Protein AF-A0AAD2GFC2-F1 (afdb_monomer_lite)

Secondary structure (DSSP, 8-state):
-BTTBPPP-GGGGSBS-SB-TTSPBPTTB--TTPPPP-----EEEEEEPTTSS-EEEEEEEE---GGGHHHHHHHHHHHHHTT---HHHHHHSPPEEESSS-EEEE-TTSSTTPPP--HHHHHHHHHHTS--S-EEEES------EEEEE-SS-EEEEE-TTTT--PPP---S-TT-------PPPPPPPS--------PPPP------------------------------SSHHHHHHHTTS--

InterPro domains:
  IPR029055 Nucleophile aminohydrolases, N-terminal [SSF56235] (4-167)
  IPR043137 Gamma-glutamyltranspeptidase, small subunit, C-terminal domain [G3DSA:3.60.20.40] (1-168)
  IPR051792 Gamma-glutamyltransferase, bacteria [PTHR43199] (2-167)

Structure (mmCIF, N/CA/C/O backbone):
data_AF-A0AAD2GFC2-F1
#
_entry.id   AF-A0AAD2GFC2-F1
#
loop_
_atom_site.group_PDB
_atom_site.id
_atom_site.type_symbol
_atom_site.label_atom_id
_atom_site.label_alt_id
_atom_site.label_comp_id
_atom_site.label_asym_id
_atom_site.label_entity_id
_atom_site.label_seq_id
_atom_site.pdbx_PDB_ins_code
_atom_site.Cartn_x
_atom_site.Cartn_y
_atom_site.Cartn_z
_atom_site.occupancy
_atom_site.B_iso_or_equiv
_atom_site.auth_seq_id
_atom_site.auth_comp_id
_atom_site.auth_asym_id
_atom_site.auth_atom_id
_atom_site.pdbx_PDB_model_num
ATOM 1 N N . MET A 1 1 ? -9.047 -10.987 -24.538 1.00 78.81 1 MET A N 1
ATOM 2 C CA . MET A 1 1 ? -10.247 -11.435 -23.801 1.00 78.81 1 MET A CA 1
ATOM 3 C C . MET A 1 1 ? -10.608 -12.827 -24.300 1.00 78.81 1 MET A C 1
ATOM 5 O O . MET A 1 1 ? -10.585 -13.025 -25.508 1.00 78.81 1 MET A O 1
ATOM 9 N N . VAL A 1 2 ? -10.878 -13.786 -23.415 1.00 86.25 2 VAL A N 1
ATOM 10 C CA . VAL A 1 2 ? -11.284 -15.162 -23.767 1.00 86.25 2 VAL A CA 1
ATOM 11 C C . VAL A 1 2 ? -12.538 -15.488 -22.969 1.00 86.25 2 VAL A C 1
ATOM 13 O O . VAL A 1 2 ? -12.531 -15.325 -21.756 1.00 86.25 2 VAL A O 1
ATOM 16 N N . ASN A 1 3 ? -13.621 -15.901 -23.633 1.00 94.50 3 ASN A N 1
ATOM 17 C CA . ASN A 1 3 ? -14.916 -16.190 -22.994 1.00 94.50 3 ASN A CA 1
ATOM 18 C C . ASN A 1 3 ? -15.443 -15.059 -22.085 1.00 94.50 3 ASN A C 1
ATOM 20 O O . ASN A 1 3 ? -16.076 -15.324 -21.071 1.00 94.50 3 ASN A O 1
ATOM 24 N N . GLY A 1 4 ? -15.153 -13.798 -22.418 1.00 96.00 4 GLY A N 1
ATOM 25 C CA . GLY A 1 4 ? -15.546 -12.649 -21.595 1.00 96.00 4 GLY A CA 1
ATOM 26 C C . GLY A 1 4 ? -14.615 -12.345 -20.412 1.00 96.00 4 GLY A C 1
ATOM 27 O O . GLY A 1 4 ? -14.850 -11.380 -19.696 1.00 96.00 4 GLY A O 1
ATOM 28 N N . PHE A 1 5 ? -13.530 -13.100 -20.232 1.00 95.31 5 PHE A N 1
ATOM 29 C CA . PHE A 1 5 ? -12.517 -12.836 -19.211 1.00 95.31 5 PHE A CA 1
ATOM 30 C C . PHE A 1 5 ? -11.321 -12.092 -19.804 1.00 95.31 5 PHE A C 1
ATOM 32 O O . PHE A 1 5 ? -10.825 -12.423 -20.892 1.00 95.31 5 PHE A O 1
ATOM 39 N N . PHE A 1 6 ? -10.825 -11.092 -19.080 1.00 95.44 6 PHE A N 1
ATOM 40 C CA . PHE A 1 6 ? -9.487 -10.569 -19.319 1.00 95.44 6 PHE A CA 1
ATOM 41 C C . PHE A 1 6 ? -8.478 -11.558 -18.750 1.00 95.44 6 PHE A C 1
ATOM 43 O O . PHE A 1 6 ? -8.611 -12.016 -17.618 1.00 95.44 6 PHE A O 1
ATOM 50 N N . LEU A 1 7 ? -7.505 -11.932 -19.578 1.00 95.62 7 LEU A N 1
ATOM 51 C CA . LEU A 1 7 ? -6.374 -12.711 -19.106 1.00 95.62 7 LEU A CA 1
ATOM 52 C C . LEU A 1 7 ? -5.382 -11.751 -18.474 1.00 95.62 7 LEU A C 1
ATOM 54 O O . LEU A 1 7 ? -5.218 -10.620 -18.933 1.00 95.62 7 LEU A O 1
ATOM 58 N N . ASN A 1 8 ? -4.760 -12.236 -17.419 1.00 94.69 8 ASN A N 1
ATOM 59 C CA . ASN A 1 8 ? -3.803 -11.492 -16.638 1.00 94.69 8 ASN A CA 1
ATOM 60 C C . ASN A 1 8 ? -2.474 -11.333 -17.409 1.00 94.69 8 ASN A C 1
ATOM 62 O O . ASN A 1 8 ? -2.257 -11.990 -18.435 1.00 94.69 8 ASN A O 1
ATOM 66 N N . ASN A 1 9 ? -1.614 -10.425 -16.962 1.00 95.56 9 ASN A N 1
ATOM 67 C CA . ASN A 1 9 ? -0.322 -10.126 -17.579 1.00 95.56 9 ASN A CA 1
ATOM 68 C C . ASN A 1 9 ? 0.858 -10.375 -16.626 1.00 95.56 9 ASN A C 1
ATOM 70 O O . ASN A 1 9 ? 1.945 -9.858 -16.852 1.00 95.56 9 ASN A O 1
ATOM 74 N N . GLU A 1 10 ? 0.681 -11.230 -15.621 1.00 95.31 10 GLU A N 1
ATOM 75 C CA . GLU A 1 10 ? 1.567 -11.419 -14.463 1.00 95.31 10 GLU A CA 1
ATOM 76 C C . GLU A 1 10 ? 2.963 -11.934 -14.831 1.00 95.31 10 GLU A C 1
ATOM 78 O O . GLU A 1 10 ? 3.879 -11.912 -14.014 1.00 95.31 10 GLU A O 1
ATOM 83 N N . LEU A 1 11 ? 3.178 -12.355 -16.079 1.00 95.62 11 LEU A N 1
ATOM 84 C CA . LEU A 1 11 ? 4.526 -12.604 -16.582 1.00 95.62 11 LEU A CA 1
ATOM 85 C C . LEU A 1 11 ? 5.415 -11.350 -16.538 1.00 95.62 11 LEU A C 1
ATOM 87 O O . LEU A 1 11 ? 6.634 -11.501 -16.482 1.00 95.62 11 LEU A O 1
ATOM 91 N N . THR A 1 12 ? 4.841 -10.140 -16.519 1.00 94.94 12 THR A N 1
ATOM 92 C CA . THR A 1 12 ? 5.594 -8.884 -16.366 1.00 94.94 12 THR A CA 1
ATOM 93 C C . THR A 1 12 ? 6.183 -8.686 -14.973 1.00 94.94 12 THR A C 1
ATOM 95 O O . THR A 1 12 ? 7.066 -7.850 -14.817 1.00 94.94 12 THR A O 1
ATOM 98 N N . ASP A 1 13 ? 5.739 -9.453 -13.974 1.00 95.62 13 ASP A N 1
ATOM 99 C CA . ASP A 1 13 ? 6.276 -9.378 -12.611 1.00 95.62 13 ASP A CA 1
ATOM 100 C C . ASP A 1 13 ? 7.582 -10.175 -12.452 1.00 95.62 13 ASP A C 1
ATOM 102 O O . ASP A 1 13 ? 8.262 -10.067 -11.429 1.00 95.62 13 ASP A O 1
ATOM 106 N N . PHE A 1 14 ? 7.974 -10.977 -13.449 1.00 97.50 14 PHE A N 1
ATOM 107 C CA . PHE A 1 14 ? 9.330 -11.517 -13.520 1.00 97.50 14 PHE A CA 1
ATOM 108 C C . PHE A 1 14 ? 10.332 -10.437 -13.935 1.00 97.50 14 PHE A C 1
ATOM 110 O O . PHE A 1 14 ? 10.007 -9.460 -14.602 1.00 97.50 14 PHE A O 1
ATOM 117 N N . SER A 1 15 ? 11.602 -10.653 -13.602 1.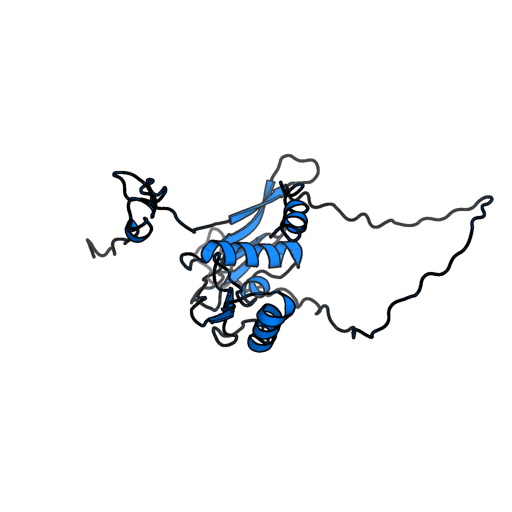00 95.31 15 SER A N 1
ATOM 118 C CA . SER A 1 15 ? 12.679 -9.893 -14.224 1.00 95.31 15 SER A CA 1
ATOM 119 C C . SER A 1 15 ? 12.713 -10.168 -15.726 1.00 95.31 15 SER A C 1
ATOM 121 O O . SER A 1 15 ? 12.717 -11.326 -16.156 1.00 95.31 15 SER A O 1
ATOM 123 N N . PHE A 1 16 ? 12.796 -9.096 -16.512 1.00 93.88 16 PHE A N 1
ATOM 124 C CA . PHE A 1 16 ? 13.005 -9.170 -17.957 1.00 93.88 16 PHE A CA 1
ATOM 125 C C . PHE A 1 16 ? 14.393 -9.720 -18.323 1.00 93.88 16 PHE A C 1
ATOM 127 O O . PHE A 1 16 ? 14.573 -10.239 -19.423 1.00 93.88 16 PHE A O 1
ATOM 134 N N . ALA A 1 17 ? 15.363 -9.639 -17.405 1.00 95.75 17 ALA A N 1
ATOM 135 C CA . ALA A 1 17 ? 16.694 -10.207 -17.565 1.00 95.75 17 ALA A CA 1
ATOM 136 C C . ALA A 1 17 ? 16.811 -11.557 -16.837 1.00 95.75 17 ALA A C 1
ATOM 138 O O . ALA A 1 17 ? 16.292 -11.758 -15.738 1.00 95.75 17 ALA A O 1
ATOM 139 N N . ALA A 1 18 ? 17.520 -12.507 -17.450 1.00 94.75 18 ALA A N 1
ATOM 140 C CA . ALA A 1 18 ? 17.753 -13.821 -16.848 1.00 94.75 18 ALA A CA 1
ATOM 141 C C . ALA A 1 18 ? 18.956 -13.842 -15.890 1.00 94.75 18 ALA A C 1
ATOM 143 O O . ALA A 1 18 ? 18.998 -14.676 -14.981 1.00 94.75 18 ALA A O 1
ATOM 144 N N . ALA A 1 19 ? 19.907 -12.933 -16.094 1.00 97.00 19 ALA A N 1
ATOM 145 C CA . ALA A 1 19 ? 21.126 -12.790 -15.315 1.00 97.00 19 ALA A CA 1
ATOM 146 C C . ALA A 1 19 ? 21.407 -11.310 -15.025 1.00 97.00 19 ALA A C 1
ATOM 148 O O . ALA A 1 19 ? 20.909 -10.439 -15.742 1.00 97.00 19 ALA A O 1
ATOM 149 N N . ASP A 1 20 ? 22.154 -11.046 -13.958 1.00 96.00 20 ASP A N 1
ATOM 150 C CA . ASP A 1 20 ? 22.617 -9.709 -13.592 1.00 96.00 20 ASP A CA 1
ATOM 151 C C . ASP A 1 20 ? 23.848 -9.280 -14.414 1.00 96.00 20 ASP A C 1
ATOM 153 O O . ASP A 1 20 ? 24.266 -9.972 -15.347 1.00 96.00 20 ASP A O 1
ATOM 157 N N . GLY A 1 21 ? 24.414 -8.112 -14.088 1.00 94.62 21 GLY A N 1
ATOM 158 C CA . GLY A 1 21 ? 25.585 -7.562 -14.779 1.00 94.62 21 GLY A CA 1
ATOM 159 C C . GLY A 1 21 ? 26.845 -8.428 -14.675 1.00 94.62 21 GLY A C 1
ATOM 160 O O . GLY A 1 21 ? 27.693 -8.358 -15.561 1.00 94.62 21 GLY A O 1
ATOM 161 N N . ASP A 1 22 ? 26.930 -9.285 -13.655 1.00 95.56 22 ASP A N 1
ATOM 162 C CA . ASP A 1 22 ? 28.051 -10.198 -13.414 1.00 95.56 22 ASP A CA 1
ATOM 163 C C . ASP A 1 22 ? 27.800 -11.600 -14.003 1.00 95.56 22 ASP A C 1
ATOM 165 O O . ASP A 1 22 ? 28.639 -12.496 -13.900 1.00 95.56 22 ASP A O 1
ATOM 169 N N . GLY A 1 23 ? 26.643 -11.811 -14.643 1.00 95.88 23 GLY A N 1
ATOM 170 C CA . GLY A 1 23 ? 26.247 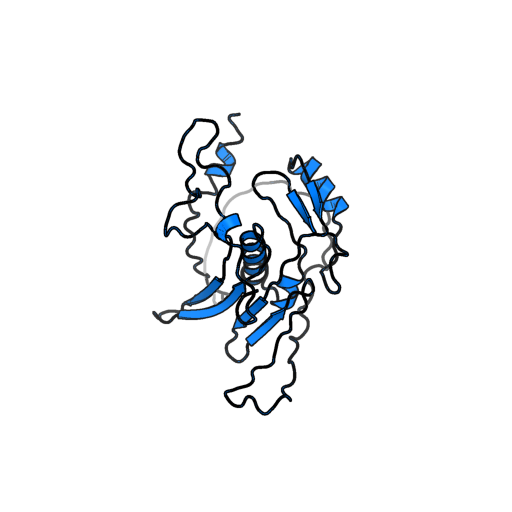-13.083 -15.242 1.00 95.88 23 GLY A CA 1
ATOM 171 C C . GLY A 1 23 ? 25.628 -14.082 -14.259 1.00 95.88 23 GLY A C 1
ATOM 172 O O . GLY A 1 23 ? 25.330 -15.214 -14.657 1.00 95.88 23 GLY A O 1
ATOM 173 N N . ASN A 1 24 ? 25.381 -13.697 -13.003 1.00 97.31 24 ASN A N 1
ATOM 174 C CA . ASN A 1 24 ? 24.705 -14.565 -12.042 1.00 97.31 24 ASN A CA 1
ATOM 175 C C . ASN A 1 24 ? 23.200 -14.618 -12.335 1.00 97.31 24 ASN A C 1
ATOM 177 O O . ASN A 1 24 ? 22.595 -13.617 -12.721 1.00 97.31 24 ASN A O 1
ATOM 181 N N . PRO A 1 25 ? 22.539 -15.773 -12.142 1.00 96.62 25 PRO A N 1
ATOM 182 C CA . PRO A 1 25 ? 21.123 -15.910 -12.449 1.00 96.62 25 PRO A CA 1
ATOM 183 C C . PRO A 1 25 ? 20.252 -15.074 -11.503 1.00 96.62 25 PRO A C 1
ATOM 185 O O . PRO A 1 25 ? 20.263 -15.277 -10.289 1.00 96.62 25 PRO A O 1
ATOM 188 N N . ILE A 1 26 ? 19.386 -14.223 -12.061 1.00 97.56 26 ILE A N 1
ATOM 189 C CA . ILE A 1 26 ? 18.456 -13.416 -11.264 1.00 97.56 26 ILE A CA 1
ATOM 190 C C . ILE A 1 26 ? 17.428 -14.326 -10.580 1.00 97.56 26 ILE A C 1
ATOM 192 O O . ILE A 1 26 ? 16.818 -15.211 -11.201 1.00 97.56 26 ILE A O 1
ATOM 196 N N . ALA A 1 27 ? 17.205 -14.095 -9.283 1.00 96.69 27 ALA A N 1
ATOM 197 C CA . ALA A 1 27 ? 16.284 -14.885 -8.467 1.00 96.69 27 ALA A CA 1
ATOM 198 C C . ALA A 1 27 ? 14.854 -14.859 -9.027 1.00 96.69 27 ALA A C 1
ATOM 200 O O . ALA A 1 27 ? 14.217 -15.905 -9.130 1.00 96.69 27 ALA A O 1
ATOM 201 N N . ASN A 1 28 ? 14.383 -13.694 -9.479 1.00 97.25 28 ASN A N 1
ATOM 202 C CA . ASN A 1 28 ? 13.061 -13.501 -10.078 1.00 97.25 28 ASN A CA 1
ATOM 203 C C . ASN A 1 28 ? 13.050 -13.642 -11.618 1.00 97.25 28 ASN A C 1
ATOM 205 O O . ASN A 1 28 ? 12.223 -13.029 -12.277 1.00 97.25 28 ASN A O 1
ATOM 209 N N . ARG A 1 29 ? 13.964 -14.406 -12.235 1.00 97.31 29 ARG A N 1
ATOM 210 C CA . ARG A 1 29 ? 13.894 -14.699 -13.684 1.00 97.31 29 ARG A CA 1
ATOM 211 C C . ARG A 1 29 ? 12.769 -15.688 -14.025 1.00 97.31 29 ARG A C 1
ATOM 213 O O . ARG A 1 29 ? 12.420 -16.532 -13.186 1.00 97.31 29 ARG A O 1
ATOM 220 N N . VAL A 1 30 ? 12.295 -15.645 -15.272 1.00 97.44 30 VAL A N 1
ATOM 221 C CA . VAL A 1 30 ? 11.265 -16.543 -15.829 1.00 97.44 30 VAL A CA 1
ATOM 222 C C . VAL A 1 30 ? 11.751 -17.996 -15.881 1.00 97.44 30 VAL A C 1
ATOM 224 O O . VAL A 1 30 ? 12.842 -18.283 -16.374 1.00 97.44 30 VAL A O 1
ATOM 227 N N . GLN A 1 31 ? 10.926 -18.928 -15.395 1.00 96.00 31 GLN A N 1
ATOM 228 C CA . GLN A 1 31 ? 11.135 -20.377 -15.503 1.00 96.00 31 GLN A CA 1
ATOM 229 C C . GLN A 1 31 ? 9.776 -21.088 -15.617 1.00 96.00 31 GLN A C 1
ATOM 231 O O . GLN A 1 31 ? 8.782 -20.614 -15.068 1.00 96.00 31 GLN A O 1
ATOM 236 N N . GLY A 1 32 ? 9.726 -22.236 -16.300 1.00 96.81 32 GLY A N 1
ATOM 237 C CA . GLY A 1 32 ? 8.492 -2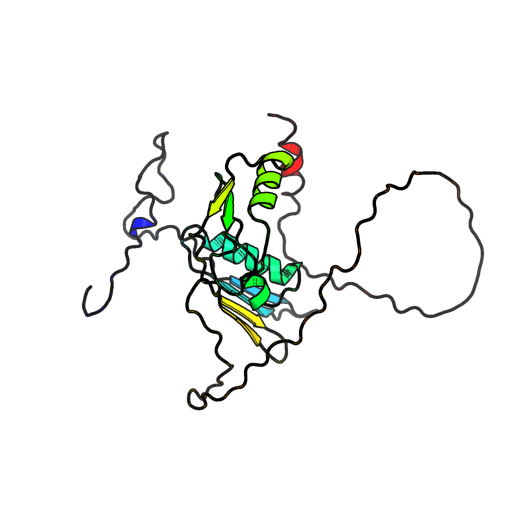3.019 -16.436 1.00 96.81 32 GLY A CA 1
ATOM 238 C C . GLY A 1 32 ? 7.906 -23.414 -15.075 1.00 96.81 32 GLY A C 1
ATOM 239 O O . GLY A 1 32 ? 8.622 -23.920 -14.215 1.00 96.81 32 GLY A O 1
ATOM 240 N N . GLY A 1 33 ? 6.611 -23.153 -14.870 1.00 96.25 33 GLY A N 1
ATOM 241 C CA . GLY A 1 33 ? 5.888 -23.477 -13.631 1.00 96.25 33 GLY A CA 1
ATOM 242 C C . GLY A 1 33 ? 6.213 -22.596 -12.416 1.00 96.25 33 GLY A C 1
ATOM 243 O O . GLY A 1 33 ? 5.632 -22.795 -11.350 1.00 96.25 33 GLY A O 1
ATOM 244 N N . LYS A 1 34 ? 7.119 -21.621 -12.546 1.00 97.44 34 LYS A N 1
ATOM 245 C CA . LYS A 1 34 ? 7.482 -20.708 -11.457 1.00 97.44 34 LYS A CA 1
ATOM 246 C C . LYS A 1 34 ? 6.430 -19.611 -11.284 1.00 97.44 34 LYS A C 1
ATOM 248 O O . LYS A 1 34 ? 5.817 -19.183 -12.258 1.00 97.44 34 LYS A O 1
ATOM 253 N N . ARG A 1 35 ? 6.251 -19.132 -10.049 1.00 97.12 35 ARG A N 1
ATOM 254 C CA . ARG A 1 35 ? 5.438 -17.945 -9.740 1.00 97.12 35 ARG A CA 1
ATOM 255 C C . ARG A 1 35 ? 6.318 -16.688 -9.720 1.00 97.12 35 ARG A C 1
ATOM 257 O O . ARG A 1 35 ? 7.416 -16.764 -9.161 1.00 97.12 35 ARG A O 1
ATOM 264 N N . PRO A 1 36 ? 5.874 -15.568 -10.310 1.00 97.25 36 PRO A N 1
ATOM 265 C CA . PRO A 1 36 ? 6.603 -14.308 -10.232 1.00 97.25 36 PRO A CA 1
ATOM 266 C C . PRO A 1 36 ? 6.568 -13.738 -8.810 1.00 97.25 36 PRO A C 1
ATOM 268 O O . PRO A 1 36 ? 5.673 -14.049 -8.019 1.00 97.25 36 PRO A O 1
ATOM 271 N N . ARG A 1 37 ? 7.554 -12.901 -8.475 1.00 96.25 37 ARG A N 1
ATOM 272 C CA . ARG A 1 37 ? 7.558 -12.142 -7.218 1.00 96.25 37 ARG A CA 1
ATOM 273 C C . ARG A 1 37 ? 6.408 -11.136 -7.217 1.00 96.25 37 ARG A C 1
ATOM 275 O O . ARG A 1 37 ? 6.318 -10.327 -8.128 1.00 96.25 37 ARG A O 1
ATOM 282 N N . SER A 1 38 ? 5.626 -11.113 -6.141 1.00 95.94 38 SER A N 1
ATOM 283 C CA . SER A 1 38 ? 4.580 -10.114 -5.920 1.00 95.94 38 SER A CA 1
ATOM 284 C C . SER A 1 38 ? 4.919 -9.205 -4.740 1.00 95.94 38 SER A C 1
ATOM 286 O O . SER A 1 38 ? 5.538 -9.652 -3.776 1.00 95.94 38 SER A O 1
ATOM 288 N N . SER A 1 39 ? 4.484 -7.947 -4.814 1.00 96.38 39 SER A N 1
ATOM 289 C CA . SER A 1 39 ? 4.486 -7.013 -3.679 1.00 96.38 39 SER A CA 1
ATOM 290 C C . SER A 1 39 ? 3.188 -7.072 -2.860 1.00 96.38 39 SER A C 1
ATOM 292 O O . SER A 1 39 ? 3.075 -6.373 -1.853 1.00 96.38 39 SER A O 1
ATOM 294 N N . MET A 1 40 ? 2.200 -7.882 -3.270 1.00 97.38 40 MET A N 1
ATOM 295 C CA . MET A 1 40 ? 0.940 -8.032 -2.537 1.00 97.38 40 MET A CA 1
ATOM 296 C C . MET A 1 40 ? 1.200 -8.439 -1.087 1.00 97.38 40 MET A C 1
ATOM 298 O O . MET A 1 40 ? 1.818 -9.470 -0.828 1.00 97.38 40 MET A O 1
ATOM 302 N N . SER A 1 41 ? 0.697 -7.623 -0.162 1.00 96.88 41 SER A N 1
ATOM 303 C CA . SER A 1 41 ? 0.929 -7.771 1.279 1.00 96.88 41 SER A CA 1
ATOM 304 C C . SER A 1 41 ? -0.381 -7.715 2.082 1.00 96.88 41 SER A C 1
ATOM 306 O O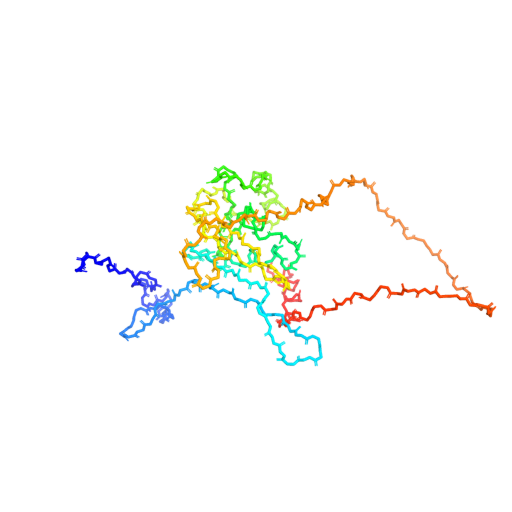 . SER A 1 41 ? -0.509 -6.876 2.971 1.00 96.88 41 SER A O 1
ATOM 308 N N . PRO A 1 42 ? -1.391 -8.558 1.779 1.00 97.62 42 PRO A N 1
ATOM 309 C CA . PRO A 1 42 ? -2.600 -8.611 2.598 1.00 97.62 42 PRO A CA 1
ATOM 310 C C . PRO A 1 42 ? -2.227 -9.030 4.024 1.00 97.62 42 PRO A C 1
ATOM 312 O O . PRO A 1 42 ? -1.604 -10.073 4.224 1.00 97.62 42 PRO A O 1
ATOM 315 N N . THR A 1 43 ? -2.592 -8.209 5.005 1.00 98.38 43 THR A N 1
ATOM 316 C CA . THR A 1 43 ? -2.111 -8.353 6.381 1.00 98.38 43 THR A CA 1
ATOM 317 C C . THR A 1 43 ? -3.268 -8.388 7.371 1.00 98.38 43 THR A C 1
ATOM 319 O O . THR A 1 43 ? -4.175 -7.560 7.320 1.00 98.38 43 THR A O 1
ATOM 322 N N . ILE A 1 44 ? -3.211 -9.346 8.300 1.00 97.81 44 ILE A N 1
ATOM 323 C CA . ILE A 1 44 ? -4.114 -9.454 9.448 1.00 97.81 44 ILE A CA 1
ATOM 324 C C . ILE A 1 44 ? -3.258 -9.442 10.713 1.00 97.81 44 ILE A C 1
ATOM 326 O O . ILE A 1 44 ? -2.407 -10.311 10.905 1.00 97.81 44 ILE A O 1
ATOM 330 N N . VAL A 1 45 ? -3.487 -8.457 11.572 1.00 96.88 45 VAL A N 1
ATOM 331 C CA . VAL A 1 45 ? -2.875 -8.335 12.893 1.00 96.88 45 VAL A CA 1
ATOM 332 C C . VAL A 1 45 ? -3.742 -9.073 13.901 1.00 96.88 45 VAL A C 1
ATOM 334 O O . VAL A 1 45 ? -4.952 -8.847 13.977 1.00 96.88 45 VAL A O 1
ATOM 337 N N . MET A 1 46 ? -3.111 -9.931 14.696 1.00 94.94 46 MET A N 1
ATOM 338 C CA . MET A 1 46 ? -3.767 -10.724 15.731 1.00 94.94 46 MET A CA 1
ATOM 339 C C . MET A 1 46 ? -3.451 -10.146 17.114 1.00 94.94 46 MET A C 1
ATOM 341 O O . MET A 1 46 ? -2.298 -9.835 17.403 1.00 94.94 46 MET A O 1
ATOM 345 N N . LYS A 1 47 ? -4.459 -10.036 17.981 1.00 91.38 47 LYS A N 1
ATOM 346 C CA . LYS A 1 47 ? -4.312 -9.723 19.406 1.00 91.38 47 LYS A CA 1
ATOM 347 C C . LYS A 1 47 ? -4.316 -11.018 20.208 1.00 91.38 47 LYS A C 1
ATOM 349 O O . LYS A 1 47 ? -5.249 -11.817 20.092 1.00 91.38 47 LYS A O 1
ATOM 354 N N . GLU A 1 48 ? -3.290 -11.210 21.028 1.00 89.62 48 GLU A N 1
ATOM 355 C CA . GLU A 1 48 ? -3.241 -12.293 22.011 1.00 89.62 48 GLU A CA 1
ATOM 356 C C . GLU A 1 48 ? -4.109 -11.947 23.227 1.00 89.62 48 GLU A C 1
ATOM 358 O O . GLU A 1 48 ? -4.063 -10.831 23.751 1.00 89.62 48 GLU A O 1
ATOM 363 N N . GLY A 1 49 ? -4.922 -12.901 23.681 1.00 81.12 49 GLY A N 1
ATOM 364 C CA . GLY A 1 49 ? -5.674 -12.753 24.922 1.00 81.12 49 GLY A CA 1
ATOM 365 C C . GLY A 1 49 ? -4.761 -12.913 26.137 1.00 81.12 49 GLY A C 1
ATOM 366 O O . GLY A 1 49 ? -4.004 -13.879 26.224 1.00 81.12 49 GLY A O 1
ATOM 367 N N . VAL A 1 50 ? -4.858 -12.000 27.105 1.00 78.00 50 VAL A N 1
ATOM 368 C CA . VAL A 1 50 ? -4.025 -12.020 28.319 1.00 78.00 50 VAL A CA 1
ATOM 369 C C . VAL A 1 50 ? -4.234 -13.326 29.090 1.00 78.00 50 VAL A C 1
ATOM 371 O O . VAL A 1 50 ? -5.348 -13.638 29.503 1.00 78.00 50 VAL A O 1
ATOM 374 N N . GLY A 1 51 ? -3.158 -14.093 29.286 1.00 75.81 51 GLY A N 1
ATOM 375 C CA . GLY A 1 51 ? -3.208 -15.379 29.992 1.00 75.81 51 GLY A CA 1
ATOM 376 C C . GLY A 1 51 ? -3.895 -16.505 29.209 1.00 75.81 51 GLY A C 1
ATOM 377 O O . GLY A 1 51 ? -4.226 -17.534 29.794 1.00 75.81 51 GLY A O 1
ATOM 378 N N . THR A 1 52 ? -4.112 -16.331 27.902 1.00 79.81 52 THR A N 1
ATOM 379 C CA . THR A 1 52 ? -4.748 -17.331 27.035 1.00 79.81 52 THR A CA 1
ATOM 380 C C . THR A 1 52 ? -3.893 -17.615 25.803 1.00 79.81 52 THR A C 1
ATOM 382 O O . THR A 1 52 ? -3.114 -16.775 25.370 1.00 79.81 52 THR A O 1
ATOM 385 N N . THR A 1 53 ? -4.090 -18.776 25.179 1.00 81.44 53 THR A N 1
ATOM 386 C CA . THR A 1 53 ? -3.540 -19.079 23.845 1.00 81.44 53 THR A CA 1
ATOM 387 C C . THR A 1 53 ? -4.472 -18.640 22.713 1.00 81.44 53 THR A C 1
ATOM 389 O O . THR A 1 53 ? -4.243 -18.986 21.555 1.00 81.44 53 THR A O 1
ATOM 392 N N . THR A 1 54 ? -5.565 -17.939 23.033 1.00 84.00 54 THR A N 1
ATOM 393 C CA . THR A 1 54 ? -6.545 -17.510 22.035 1.00 84.00 54 THR A CA 1
ATOM 394 C C . THR A 1 54 ? -6.062 -16.223 21.387 1.00 84.00 54 THR A C 1
ATOM 396 O O . THR A 1 54 ? -5.728 -15.258 22.075 1.00 84.00 54 THR A O 1
ATOM 399 N N . THR A 1 55 ? -6.052 -16.205 20.057 1.00 89.81 55 THR A N 1
ATOM 400 C CA . THR A 1 55 ? -5.788 -15.009 19.263 1.00 89.81 55 THR A CA 1
ATOM 401 C C . THR A 1 55 ? -7.050 -14.579 18.537 1.00 89.81 55 THR A C 1
ATOM 403 O O . THR A 1 55 ? -7.829 -15.405 18.061 1.00 89.81 55 THR A O 1
ATOM 406 N N . THR A 1 56 ? -7.268 -13.271 18.469 1.00 91.88 56 THR A N 1
ATOM 407 C CA . THR A 1 56 ? -8.411 -12.674 17.766 1.00 91.88 56 THR A CA 1
ATOM 408 C C . THR A 1 56 ? -7.909 -11.642 16.760 1.00 91.88 56 THR A C 1
ATOM 410 O O . THR A 1 56 ? -6.913 -10.971 17.045 1.00 91.88 56 THR A O 1
ATOM 413 N N . PRO A 1 57 ? -8.519 -11.513 15.568 1.00 93.81 57 PRO A N 1
ATOM 414 C CA . PRO A 1 57 ? -8.163 -10.446 14.641 1.00 93.81 57 PRO A CA 1
ATOM 415 C C . PRO A 1 57 ? -8.390 -9.085 15.295 1.00 93.81 57 PRO A C 1
ATOM 417 O O . PRO A 1 57 ? -9.441 -8.857 15.888 1.00 93.81 57 PRO A O 1
ATOM 420 N N . LYS A 1 58 ? -7.408 -8.191 15.179 1.00 95.31 58 LYS A N 1
ATOM 421 C CA . LYS A 1 58 ? -7.497 -6.815 15.676 1.00 95.31 58 LYS A CA 1
ATOM 422 C C . LYS A 1 58 ? -7.527 -5.801 14.546 1.00 95.31 58 LYS A C 1
ATOM 424 O O . LYS A 1 58 ? -8.281 -4.843 14.627 1.00 95.31 58 LYS A O 1
ATOM 429 N N . LEU A 1 59 ? -6.735 -6.008 13.499 1.00 97.62 59 LEU A N 1
ATOM 430 C CA . LEU A 1 59 ? -6.632 -5.075 12.380 1.00 97.62 59 LEU A CA 1
ATOM 431 C C . LEU A 1 59 ? -6.400 -5.835 11.079 1.00 97.62 59 LEU A C 1
ATOM 433 O O . LEU A 1 59 ? -5.574 -6.741 11.028 1.00 97.62 59 LEU A O 1
ATOM 437 N N . LEU A 1 60 ? -7.116 -5.463 10.029 1.00 98.06 60 LEU A N 1
ATOM 438 C CA . LEU A 1 60 ? -6.923 -5.961 8.675 1.00 98.06 60 LEU A CA 1
ATOM 439 C C . LEU A 1 60 ? -6.501 -4.785 7.798 1.00 98.06 60 LEU A C 1
ATOM 441 O O . LEU A 1 60 ? -7.083 -3.709 7.914 1.00 98.06 60 LEU A O 1
ATOM 445 N N . SER A 1 61 ? -5.501 -4.984 6.941 1.00 97.75 61 SER A N 1
ATOM 446 C CA . SER A 1 61 ? -5.047 -3.976 5.979 1.00 97.75 61 SER A CA 1
ATOM 447 C C . SER A 1 61 ? -4.535 -4.626 4.695 1.00 97.75 61 SER A C 1
ATOM 449 O O . SER A 1 61 ? -3.977 -5.728 4.700 1.00 97.75 61 SER A O 1
ATOM 451 N N . GLY A 1 62 ? -4.713 -3.934 3.578 1.00 97.62 62 GLY A N 1
ATOM 452 C CA . GLY A 1 62 ? -4.138 -4.293 2.290 1.00 97.62 62 GLY A CA 1
ATOM 453 C C . GLY A 1 62 ? -4.386 -3.202 1.259 1.00 97.62 62 GLY A C 1
ATOM 454 O O . GLY A 1 62 ? -5.275 -2.372 1.428 1.00 97.62 62 GLY A O 1
ATOM 455 N N . SER A 1 63 ? -3.594 -3.204 0.187 1.00 97.50 63 SER A N 1
ATOM 456 C CA . SER A 1 63 ? -3.674 -2.195 -0.873 1.00 97.50 63 SER A CA 1
ATOM 457 C C . SER A 1 63 ? -3.240 -2.772 -2.228 1.00 97.50 63 SER A C 1
ATOM 459 O O . SER A 1 63 ? -2.344 -3.621 -2.262 1.00 97.50 63 SER A O 1
ATOM 461 N N . PRO A 1 64 ? -3.826 -2.342 -3.361 1.00 96.25 64 PRO A N 1
ATOM 462 C CA . PRO A 1 64 ? -3.184 -2.386 -4.670 1.00 96.25 64 PRO A CA 1
ATOM 463 C C . PRO A 1 64 ? -2.119 -1.276 -4.798 1.00 96.25 64 PRO A C 1
ATOM 465 O O . PRO A 1 64 ? -1.959 -0.439 -3.917 1.00 96.25 64 PRO A O 1
ATOM 468 N N . GLY A 1 65 ? -1.382 -1.253 -5.915 1.00 94.00 65 GLY A N 1
ATOM 469 C CA . GLY A 1 65 ? -0.390 -0.194 -6.182 1.00 94.00 65 GLY A CA 1
ATOM 470 C C . GLY A 1 65 ? 0.983 -0.675 -6.655 1.00 94.00 65 GLY A C 1
ATOM 471 O O . GLY A 1 65 ? 1.972 0.038 -6.519 1.00 94.00 65 GLY A O 1
ATOM 472 N N . GLY A 1 66 ? 1.081 -1.894 -7.192 1.00 92.75 66 GLY A N 1
ATOM 473 C CA . GLY A 1 66 ? 2.328 -2.414 -7.760 1.00 92.75 66 GLY A CA 1
ATOM 474 C C . GLY A 1 66 ? 3.446 -2.540 -6.723 1.00 92.75 66 GLY A C 1
ATOM 475 O O . GLY A 1 66 ? 3.242 -3.091 -5.642 1.00 92.75 66 GLY A O 1
ATOM 476 N N . GLY A 1 67 ? 4.638 -2.028 -7.046 1.00 92.25 67 GLY A N 1
ATOM 477 C CA . GLY A 1 67 ? 5.808 -2.094 -6.160 1.00 92.25 67 GLY A CA 1
ATOM 478 C C . GLY A 1 67 ? 5.594 -1.448 -4.786 1.00 92.25 67 GLY A C 1
ATOM 479 O O . GLY A 1 67 ? 6.210 -1.874 -3.814 1.00 92.25 67 GLY A O 1
ATOM 480 N N . ASN A 1 68 ? 4.662 -0.499 -4.704 1.00 94.88 68 ASN A N 1
ATOM 481 C CA . ASN A 1 68 ? 4.412 0.351 -3.547 1.00 94.88 68 ASN A CA 1
ATOM 482 C C . ASN A 1 68 ? 3.508 -0.282 -2.471 1.00 94.88 68 ASN A C 1
ATOM 484 O O . ASN A 1 68 ? 3.419 0.237 -1.361 1.00 94.88 68 ASN A O 1
ATOM 488 N N . ILE A 1 69 ? 2.872 -1.427 -2.755 1.00 96.94 69 ILE A N 1
ATOM 489 C CA . ILE A 1 69 ? 1.903 -2.079 -1.850 1.00 96.94 69 ILE A CA 1
ATOM 490 C C . ILE A 1 69 ? 2.467 -2.306 -0.441 1.00 96.94 69 ILE A C 1
ATOM 492 O O . ILE A 1 69 ? 1.762 -2.103 0.551 1.00 96.94 69 ILE A O 1
ATOM 496 N N . ILE A 1 70 ? 3.732 -2.724 -0.353 1.00 96.25 70 ILE A N 1
ATOM 497 C CA . ILE A 1 70 ? 4.396 -3.027 0.919 1.00 96.25 70 ILE A CA 1
ATOM 498 C C . ILE A 1 70 ? 4.430 -1.777 1.802 1.00 96.25 70 ILE A C 1
ATOM 500 O O . ILE A 1 70 ? 4.040 -1.838 2.965 1.00 96.25 70 ILE A O 1
ATOM 504 N N . ALA A 1 71 ? 4.845 -0.641 1.241 1.00 95.81 71 ALA A N 1
ATOM 505 C CA . ALA A 1 71 ? 4.986 0.598 1.990 1.00 95.81 71 ALA A CA 1
ATOM 506 C C . ALA A 1 71 ? 3.627 1.229 2.336 1.00 95.81 71 ALA A C 1
ATOM 508 O O . ALA A 1 71 ? 3.459 1.655 3.474 1.00 95.81 71 ALA A O 1
ATOM 509 N N . TYR A 1 72 ? 2.620 1.168 1.451 1.00 97.44 72 TYR A N 1
ATOM 510 C CA . TYR A 1 72 ? 1.250 1.581 1.803 1.00 97.44 72 TYR A CA 1
ATOM 511 C C . TYR A 1 72 ? 0.714 0.793 2.999 1.00 97.44 72 TYR A C 1
ATOM 513 O O . TYR A 1 72 ? 0.195 1.361 3.959 1.00 97.44 72 TYR A O 1
ATOM 521 N N . THR A 1 73 ? 0.874 -0.531 2.957 1.00 97.75 73 THR A N 1
ATOM 522 C CA . THR A 1 73 ? 0.388 -1.407 4.024 1.00 97.75 73 THR A CA 1
ATOM 523 C C . THR A 1 73 ? 1.146 -1.128 5.321 1.00 97.75 73 THR A C 1
ATOM 525 O O . THR A 1 73 ? 0.517 -0.920 6.355 1.00 97.75 73 THR A O 1
ATOM 528 N N . ALA A 1 74 ? 2.479 -1.042 5.272 1.00 97.38 74 ALA A N 1
ATOM 529 C CA . ALA A 1 74 ? 3.310 -0.762 6.440 1.00 97.38 74 ALA A CA 1
ATOM 530 C C . ALA A 1 74 ? 2.988 0.596 7.082 1.00 97.38 74 ALA A C 1
ATOM 532 O O . ALA A 1 74 ? 2.787 0.656 8.293 1.00 97.38 74 ALA A O 1
ATOM 533 N N . GLN A 1 75 ? 2.875 1.658 6.277 1.00 97.69 75 GLN A N 1
ATOM 534 C CA . GLN A 1 75 ? 2.513 2.993 6.751 1.00 97.69 75 GLN A CA 1
ATOM 535 C C . GLN A 1 75 ? 1.140 2.978 7.432 1.00 97.69 75 GLN A C 1
ATOM 537 O O . GLN A 1 75 ? 1.007 3.465 8.549 1.00 97.69 75 GLN A O 1
ATOM 542 N N . SER A 1 76 ? 0.136 2.360 6.802 1.00 97.62 76 SER A N 1
ATOM 543 C CA . SER A 1 76 ? -1.224 2.302 7.351 1.00 97.62 76 SER A CA 1
ATOM 544 C C . SER A 1 76 ? -1.300 1.535 8.679 1.00 97.62 76 SER A C 1
ATOM 546 O O . SER A 1 76 ? -1.963 1.972 9.618 1.00 97.62 76 SER A O 1
ATOM 548 N N . LEU A 1 77 ? -0.572 0.417 8.793 1.00 98.12 77 LEU A N 1
ATOM 549 C CA . LEU A 1 77 ? -0.486 -0.358 10.029 1.00 98.12 77 LEU A CA 1
ATOM 550 C C . LEU A 1 77 ? 0.204 0.446 11.129 1.00 98.12 77 LEU A C 1
ATOM 552 O O . LEU A 1 77 ? -0.283 0.460 12.255 1.00 98.12 77 LEU A O 1
ATOM 556 N N . TRP A 1 78 ? 1.303 1.129 10.804 1.00 98.00 78 TRP A N 1
ATOM 557 C CA . TRP A 1 78 ? 2.016 1.983 11.749 1.00 98.00 78 TRP A CA 1
ATOM 558 C C . TRP A 1 78 ? 1.119 3.105 12.280 1.00 98.00 78 TRP A C 1
ATOM 560 O O . TRP A 1 78 ? 1.024 3.292 13.489 1.00 98.00 78 TRP A O 1
ATOM 570 N N . SER A 1 79 ? 0.381 3.781 11.397 1.00 98.12 79 SER A N 1
ATOM 571 C CA . SER A 1 79 ? -0.559 4.841 11.772 1.00 98.12 79 SER A CA 1
ATOM 572 C C . SER A 1 79 ? -1.601 4.387 12.797 1.00 98.12 79 SER A C 1
ATOM 574 O O . SER A 1 79 ? -1.879 5.100 13.759 1.00 98.12 79 SER A O 1
ATOM 576 N N . VAL A 1 80 ? -2.162 3.186 12.637 1.00 97.81 80 VAL A N 1
ATOM 577 C CA . VAL A 1 80 ? -3.157 2.665 13.587 1.00 97.81 80 VAL A CA 1
ATOM 578 C C . VAL A 1 80 ? -2.502 2.128 14.859 1.00 97.81 80 VAL A C 1
ATOM 580 O O . VAL A 1 80 ? -2.975 2.413 15.954 1.00 97.81 80 VAL A O 1
ATOM 583 N N . LEU A 1 81 ? -1.432 1.339 14.740 1.00 96.50 81 LEU A N 1
ATOM 584 C CA . LEU A 1 81 ? -0.850 0.622 15.878 1.00 96.50 81 LEU A CA 1
ATOM 585 C C . LEU A 1 81 ? -0.025 1.521 16.800 1.00 96.50 81 LEU A C 1
ATOM 587 O O . LEU A 1 81 ? -0.093 1.345 18.013 1.00 96.50 81 LEU A O 1
ATOM 591 N N . GLU A 1 82 ? 0.741 2.457 16.239 1.00 97.38 82 GLU A N 1
ATOM 592 C CA . GLU A 1 82 ? 1.596 3.360 17.014 1.00 97.38 82 GLU A CA 1
ATOM 593 C C . GLU A 1 82 ? 0.844 4.629 17.411 1.00 97.38 82 GLU A C 1
ATOM 595 O O . GLU A 1 82 ? 0.845 5.027 18.574 1.00 97.38 82 GLU A O 1
ATOM 600 N N . PHE A 1 83 ? 0.171 5.269 16.450 1.00 96.81 83 PHE A N 1
ATOM 601 C CA . PHE A 1 83 ? -0.483 6.558 16.688 1.00 96.81 83 PHE A CA 1
ATOM 602 C C . PHE A 1 83 ? -1.954 6.436 17.097 1.00 96.81 83 PHE A C 1
ATOM 604 O O . PHE A 1 83 ? -2.599 7.453 17.349 1.00 96.81 83 PHE A O 1
ATOM 611 N N . GLY A 1 84 ? -2.502 5.217 17.175 1.00 96.19 84 GLY A N 1
ATOM 612 C CA . GLY A 1 84 ? -3.890 4.992 17.581 1.00 96.19 84 GLY A CA 1
ATOM 613 C C . GLY A 1 84 ? -4.910 5.613 16.625 1.00 96.19 84 GLY A C 1
ATOM 614 O O . GLY A 1 84 ? -6.014 5.954 17.051 1.00 96.19 84 GLY A O 1
ATOM 615 N N . MET A 1 85 ? -4.537 5.829 15.359 1.00 97.75 85 MET A N 1
ATOM 616 C CA . MET A 1 85 ? -5.416 6.479 14.393 1.00 97.75 85 MET A CA 1
ATOM 617 C C . MET A 1 85 ? -6.632 5.611 14.065 1.00 97.75 85 MET A C 1
ATOM 619 O O . MET A 1 85 ? -6.540 4.388 13.946 1.00 97.75 85 MET A O 1
ATOM 623 N N . ASP A 1 86 ? -7.762 6.278 13.843 1.00 95.81 86 ASP A N 1
ATOM 624 C CA . ASP A 1 86 ? -8.920 5.685 13.180 1.00 95.81 86 ASP A CA 1
ATOM 625 C C . ASP A 1 86 ? -8.524 5.147 11.784 1.00 95.81 86 ASP A C 1
ATOM 627 O O . ASP A 1 86 ? -7.713 5.788 11.106 1.00 95.81 86 ASP A O 1
ATOM 631 N N . PRO A 1 87 ? -9.073 4.007 11.313 1.00 96.88 87 PRO A N 1
ATOM 632 C CA . PRO A 1 87 ? -8.729 3.441 10.009 1.00 96.88 87 PRO A CA 1
ATOM 633 C C . PRO A 1 87 ? -8.879 4.404 8.831 1.00 96.88 87 PRO A C 1
ATOM 635 O O . PRO A 1 87 ? -8.021 4.412 7.951 1.00 96.88 87 PRO A O 1
ATOM 638 N N . GLN A 1 88 ? -9.928 5.231 8.797 1.00 96.69 88 GLN A N 1
ATOM 639 C CA . GLN A 1 88 ? -10.104 6.197 7.715 1.00 96.69 88 GLN A CA 1
ATOM 640 C C . GLN A 1 88 ? -9.070 7.322 7.816 1.00 96.69 88 GLN A C 1
ATOM 642 O O . GLN A 1 88 ? -8.500 7.721 6.803 1.00 96.69 88 GLN A O 1
ATOM 647 N N . ALA A 1 89 ? -8.770 7.795 9.028 1.00 96.62 89 ALA A N 1
ATOM 648 C CA . ALA A 1 89 ? -7.714 8.785 9.236 1.00 96.62 89 ALA A CA 1
ATOM 649 C C . ALA A 1 89 ? -6.336 8.245 8.814 1.00 96.62 89 ALA A C 1
ATOM 651 O O . ALA A 1 89 ? -5.609 8.930 8.101 1.00 96.62 89 ALA A O 1
ATOM 652 N N . ALA A 1 90 ? -6.009 7.000 9.178 1.00 97.94 90 ALA A N 1
ATOM 653 C CA . ALA A 1 90 ? -4.763 6.332 8.801 1.00 97.94 90 ALA A CA 1
ATOM 654 C C . ALA A 1 90 ? -4.605 6.186 7.278 1.00 97.94 90 ALA A C 1
ATOM 656 O O . ALA A 1 90 ? -3.504 6.353 6.756 1.00 97.94 90 ALA A O 1
ATOM 657 N N . ILE A 1 91 ? -5.700 5.898 6.570 1.00 97.31 91 ILE A N 1
ATOM 658 C CA . ILE A 1 91 ? -5.758 5.834 5.102 1.00 97.31 91 ILE A CA 1
ATOM 659 C C . ILE A 1 91 ? -5.543 7.211 4.460 1.00 97.31 91 ILE A C 1
ATOM 661 O O . ILE A 1 91 ? -4.911 7.318 3.407 1.00 97.31 91 ILE A O 1
ATOM 665 N N . ASN A 1 92 ? -6.061 8.266 5.087 1.00 96.44 92 ASN A N 1
ATOM 666 C CA . ASN A 1 92 ? -5.998 9.626 4.559 1.00 96.44 92 ASN A CA 1
ATOM 667 C C . ASN A 1 92 ? -4.633 10.299 4.789 1.00 96.44 92 ASN A C 1
ATOM 669 O O . ASN A 1 92 ? -4.413 11.396 4.275 1.00 96.44 92 ASN A O 1
ATOM 673 N N . VAL A 1 93 ? -3.714 9.668 5.531 1.00 96.94 93 VAL A N 1
ATOM 674 C CA . VAL A 1 93 ? -2.326 10.135 5.657 1.00 96.94 93 VAL A CA 1
ATOM 675 C C . VAL A 1 93 ? -1.658 10.138 4.267 1.00 96.94 93 VAL A C 1
ATOM 677 O O . VAL A 1 93 ? -1.779 9.146 3.540 1.00 96.94 93 VAL A O 1
ATOM 680 N N . PRO A 1 94 ? -0.939 11.213 3.886 1.00 96.31 94 PRO A N 1
ATOM 681 C CA . PRO A 1 94 ? -0.173 11.260 2.644 1.00 96.31 94 PRO A CA 1
ATOM 682 C C . PRO A 1 94 ? 0.889 10.163 2.569 1.00 96.31 94 PRO A C 1
ATOM 684 O O . PRO A 1 94 ? 1.515 9.809 3.571 1.00 96.31 94 PRO A O 1
ATOM 687 N N . HIS A 1 95 ? 1.124 9.628 1.376 1.00 96.75 95 HIS A N 1
ATOM 688 C CA . HIS A 1 95 ? 2.115 8.584 1.165 1.00 96.75 95 HIS A CA 1
ATOM 689 C C . HIS A 1 95 ? 3.535 9.128 1.018 1.00 96.75 95 HIS A C 1
ATOM 691 O O . HIS A 1 95 ? 3.794 10.093 0.300 1.00 96.75 95 HIS A O 1
ATOM 697 N N . TYR A 1 96 ? 4.474 8.428 1.655 1.00 94.94 96 TYR A N 1
ATOM 698 C CA . TYR A 1 96 ? 5.906 8.697 1.571 1.00 94.94 96 TYR A CA 1
ATOM 699 C C . TYR A 1 96 ? 6.625 7.399 1.221 1.00 94.94 96 TYR A C 1
ATOM 701 O O . TYR A 1 96 ? 6.548 6.422 1.966 1.00 94.94 96 TYR A O 1
ATOM 709 N N . MET A 1 97 ? 7.315 7.373 0.084 1.00 93.56 97 MET A N 1
ATOM 710 C CA . MET A 1 97 ? 7.873 6.146 -0.480 1.00 93.56 97 MET A CA 1
ATOM 711 C C . MET A 1 97 ? 9.353 6.293 -0.764 1.00 93.56 97 MET A C 1
ATOM 713 O O . MET A 1 97 ? 9.772 7.275 -1.362 1.00 93.56 97 MET A O 1
ATOM 717 N N . ASN A 1 98 ? 10.138 5.276 -0.423 1.00 92.12 98 ASN A N 1
ATOM 718 C CA . ASN A 1 98 ? 11.491 5.124 -0.937 1.00 92.12 98 ASN A CA 1
ATOM 719 C C . ASN A 1 98 ? 11.734 3.650 -1.278 1.00 92.12 98 ASN A C 1
ATOM 721 O O . ASN A 1 98 ? 11.618 2.776 -0.422 1.00 92.12 98 ASN A O 1
ATOM 725 N N . ASN A 1 99 ? 12.070 3.383 -2.539 1.00 84.00 99 ASN A N 1
ATOM 726 C CA . ASN A 1 99 ? 12.274 2.034 -3.070 1.00 84.00 99 ASN A CA 1
ATOM 727 C C . ASN A 1 99 ? 13.768 1.731 -3.311 1.00 84.00 99 ASN A C 1
ATOM 729 O O . ASN A 1 99 ? 14.120 1.127 -4.324 1.00 84.00 99 ASN A O 1
ATOM 733 N N . ASN A 1 100 ? 14.641 2.147 -2.383 1.00 86.00 100 ASN A N 1
ATOM 734 C CA . ASN A 1 100 ? 16.111 2.087 -2.482 1.00 86.00 100 ASN A CA 1
ATOM 735 C C . ASN A 1 100 ? 16.679 2.953 -3.618 1.00 86.00 100 ASN A C 1
ATOM 737 O O . ASN A 1 100 ? 17.590 2.550 -4.341 1.00 86.00 100 ASN A O 1
ATOM 741 N N . GLY A 1 101 ? 16.104 4.139 -3.782 1.00 85.69 101 GLY A N 1
ATOM 742 C CA . GLY A 1 101 ? 16.512 5.130 -4.768 1.00 85.69 101 GLY A CA 1
ATOM 743 C C . GLY A 1 101 ? 16.019 6.502 -4.328 1.00 85.69 101 GLY A C 1
ATOM 744 O O . GLY A 1 101 ? 16.300 6.934 -3.212 1.00 85.69 101 GLY A O 1
ATOM 745 N N . GLY A 1 102 ? 15.240 7.164 -5.181 1.00 91.62 102 GLY A N 1
ATOM 746 C CA . GLY A 1 102 ? 14.577 8.414 -4.819 1.00 91.62 102 GLY A CA 1
ATOM 747 C C . GLY A 1 102 ? 13.465 8.233 -3.783 1.00 91.62 102 GLY A C 1
ATOM 748 O O . GLY A 1 102 ? 12.879 7.154 -3.649 1.00 91.62 102 GLY A O 1
ATOM 749 N N . THR A 1 103 ? 13.171 9.323 -3.079 1.00 95.25 103 THR A N 1
ATOM 750 C CA . THR A 1 103 ? 11.986 9.447 -2.233 1.00 95.25 103 THR A CA 1
ATOM 751 C C . THR A 1 103 ? 10.866 10.109 -3.034 1.00 95.25 103 THR A C 1
ATOM 753 O O . THR A 1 103 ? 11.080 11.110 -3.719 1.00 95.25 103 THR A O 1
ATOM 756 N N . SER A 1 104 ? 9.658 9.576 -2.934 1.00 95.94 104 SER A N 1
ATOM 757 C CA . SER A 1 104 ? 8.450 10.170 -3.499 1.00 95.94 104 SER A CA 1
ATOM 758 C C . SER A 1 104 ? 7.502 10.547 -2.372 1.00 95.94 104 SER A C 1
ATOM 760 O O . SER A 1 104 ? 7.190 9.719 -1.517 1.00 95.94 104 SER A O 1
ATOM 762 N N . LEU A 1 105 ? 7.066 11.798 -2.378 1.00 97.00 105 LEU A N 1
ATOM 763 C CA . LEU A 1 105 ? 6.042 12.343 -1.501 1.00 97.00 105 LEU A CA 1
ATOM 764 C C . LEU A 1 105 ? 4.763 12.488 -2.314 1.00 97.00 105 LEU A C 1
ATOM 766 O O . LEU A 1 105 ? 4.809 12.868 -3.481 1.00 97.00 105 LEU A O 1
ATOM 770 N N . GLU A 1 106 ? 3.625 12.169 -1.727 1.00 96.75 106 GLU A N 1
ATOM 771 C CA . GLU A 1 106 ? 2.349 12.286 -2.416 1.00 96.75 106 GLU A CA 1
ATOM 772 C C . GLU A 1 106 ? 1.937 13.738 -2.647 1.00 96.75 106 GLU A C 1
ATOM 774 O O . GLU A 1 106 ? 1.993 14.558 -1.740 1.00 96.75 106 GLU A O 1
ATOM 779 N N . ASP A 1 107 ? 1.464 14.070 -3.839 1.00 94.50 107 ASP A N 1
ATOM 780 C CA . ASP A 1 107 ? 0.867 15.383 -4.069 1.00 94.50 107 ASP A CA 1
ATOM 781 C C . ASP A 1 107 ? -0.354 15.591 -3.141 1.00 94.50 107 ASP A C 1
ATOM 783 O O . ASP A 1 107 ? -1.271 14.759 -3.152 1.00 94.50 107 ASP A O 1
ATOM 787 N N . PRO A 1 108 ? -0.414 16.680 -2.347 1.00 88.62 108 PRO A N 1
ATOM 788 C CA . PRO A 1 108 ? -1.528 16.938 -1.430 1.00 88.62 108 PRO A CA 1
ATOM 789 C C . PRO A 1 108 ? -2.881 17.098 -2.145 1.00 88.62 108 PRO A C 1
ATOM 791 O O . PRO A 1 108 ? -3.927 17.019 -1.507 1.00 88.62 108 PRO A O 1
ATOM 794 N N . THR A 1 109 ? -2.889 17.293 -3.468 1.00 85.94 109 THR A N 1
ATOM 795 C CA . THR A 1 109 ? -4.106 17.416 -4.287 1.00 85.94 109 THR A CA 1
ATOM 796 C C . THR A 1 109 ? -4.556 16.107 -4.947 1.00 85.94 109 THR A C 1
ATOM 798 O O . THR A 1 109 ? -5.535 16.098 -5.695 1.00 85.94 109 THR A O 1
ATOM 801 N N . SER A 1 110 ? -3.868 14.995 -4.674 1.00 84.31 110 SER A N 1
ATOM 802 C CA . SER A 1 110 ? -4.082 13.695 -5.332 1.00 84.31 110 SER A CA 1
ATOM 803 C C . SER A 1 110 ? -5.474 13.083 -5.116 1.00 84.31 110 SER A C 1
ATOM 805 O O . SER A 1 110 ? -5.961 12.365 -5.992 1.00 84.31 110 SER A O 1
ATOM 807 N N . ALA A 1 111 ? -6.137 13.371 -3.993 1.00 86.50 111 ALA A N 1
ATOM 808 C CA . ALA A 1 111 ? -7.525 12.993 -3.741 1.00 86.50 111 ALA A CA 1
ATOM 809 C C . ALA A 1 111 ? -8.198 13.935 -2.730 1.00 86.50 111 ALA A C 1
ATOM 811 O O . ALA A 1 111 ? -7.547 14.571 -1.902 1.00 86.50 111 ALA A O 1
ATOM 812 N N . GLU A 1 112 ? -9.529 14.002 -2.767 1.00 87.25 112 GLU A N 1
ATOM 813 C CA . GLU A 1 112 ? -10.300 14.727 -1.756 1.00 87.25 112 GLU A CA 1
ATOM 814 C C . GLU A 1 112 ? -10.313 13.968 -0.419 1.00 87.25 112 GLU A C 1
ATOM 816 O O . GLU A 1 112 ? -10.399 12.741 -0.379 1.00 87.25 112 GLU A O 1
ATOM 821 N N . GLY A 1 113 ? -10.268 14.705 0.694 1.00 85.94 113 GLY A N 1
ATOM 822 C CA . GLY A 1 113 ? -10.347 14.135 2.044 1.00 85.94 113 GLY A CA 1
ATOM 823 C C . GLY A 1 113 ? -9.020 13.628 2.618 1.00 85.94 113 GLY A C 1
ATOM 824 O O . GLY A 1 113 ? -9.010 13.151 3.754 1.00 85.94 113 GLY A O 1
ATOM 825 N N . LEU A 1 114 ? -7.915 13.757 1.878 1.00 90.75 114 LEU A N 1
ATOM 826 C CA . LEU A 1 114 ? -6.571 13.511 2.400 1.00 90.75 114 LEU A CA 1
ATOM 827 C C . LEU A 1 114 ? -6.197 14.537 3.474 1.00 90.75 114 LEU A C 1
ATOM 829 O O . LEU A 1 114 ? -6.708 15.659 3.490 1.00 90.75 114 LEU A O 1
ATOM 833 N N . MET A 1 115 ? -5.311 14.144 4.390 1.00 91.81 115 MET A N 1
ATOM 834 C CA . MET A 1 115 ? -4.758 15.085 5.358 1.00 91.81 115 MET A CA 1
ATOM 835 C C . MET A 1 115 ? -3.850 16.074 4.628 1.00 91.81 115 MET A C 1
ATOM 837 O O . MET A 1 115 ? -2.970 15.674 3.866 1.00 91.81 115 MET A O 1
ATOM 841 N N . ASP A 1 116 ? -4.068 17.360 4.878 1.00 91.00 116 ASP A N 1
ATOM 842 C CA . ASP A 1 116 ? -3.249 18.421 4.302 1.00 91.00 116 ASP A CA 1
ATOM 843 C C . ASP A 1 116 ? -1.837 18.409 4.905 1.00 91.00 116 ASP A C 1
ATOM 845 O O . ASP A 1 116 ? -1.658 18.146 6.101 1.00 91.00 116 ASP A O 1
ATOM 849 N N . TYR A 1 117 ? -0.836 18.689 4.075 1.00 95.00 117 TYR A N 1
ATOM 850 C CA . TYR A 1 117 ? 0.554 18.802 4.496 1.00 95.00 117 TYR A CA 1
ATOM 851 C C . TYR A 1 117 ? 1.380 19.610 3.486 1.00 95.00 117 TYR A C 1
ATOM 853 O O . TYR A 1 117 ? 1.077 19.660 2.294 1.00 95.00 117 TYR A O 1
ATOM 861 N N . ASP A 1 118 ? 2.466 20.220 3.962 1.00 96.62 118 ASP A N 1
ATOM 862 C CA . ASP A 1 118 ? 3.384 20.976 3.111 1.00 96.62 118 ASP A CA 1
ATOM 863 C C . ASP A 1 118 ? 4.447 20.045 2.504 1.00 96.62 118 ASP A C 1
ATOM 865 O O . ASP A 1 118 ? 5.510 19.799 3.086 1.00 96.62 118 ASP A O 1
ATOM 869 N N . ALA A 1 119 ? 4.131 19.496 1.329 1.00 96.62 119 ALA A N 1
ATOM 870 C CA . ALA A 1 119 ? 5.010 18.587 0.597 1.00 96.62 119 ALA A CA 1
ATOM 871 C C . ALA A 1 119 ? 6.342 19.237 0.189 1.00 96.62 119 ALA A C 1
ATOM 873 O O . ALA A 1 119 ? 7.370 18.559 0.175 1.00 96.62 119 ALA A O 1
ATOM 874 N N . GLU A 1 120 ? 6.346 20.539 -0.109 1.00 97.25 120 GLU A N 1
ATOM 875 C CA . GLU A 1 120 ? 7.557 21.263 -0.511 1.00 97.25 120 GLU A CA 1
ATOM 876 C C . GLU A 1 120 ? 8.462 21.545 0.690 1.00 97.25 120 GLU A C 1
ATOM 878 O O . GLU A 1 120 ? 9.679 21.356 0.608 1.00 97.25 120 GLU A O 1
ATOM 883 N N . ALA A 1 121 ? 7.886 21.921 1.836 1.00 97.62 121 ALA A N 1
ATOM 884 C CA . ALA A 1 121 ? 8.653 22.054 3.069 1.00 97.62 121 ALA A CA 1
ATOM 885 C C . ALA A 1 121 ? 9.245 20.708 3.504 1.00 97.62 121 ALA A C 1
ATOM 887 O O . ALA A 1 121 ? 10.439 20.639 3.798 1.00 97.62 121 ALA A O 1
ATOM 888 N N . LEU A 1 122 ? 8.453 19.626 3.482 1.00 97.56 122 LEU A N 1
ATOM 889 C CA . LEU A 1 122 ? 8.955 18.294 3.824 1.00 97.56 122 LEU A CA 1
ATOM 890 C C . LEU A 1 122 ? 10.067 17.859 2.867 1.00 97.56 122 LEU A C 1
ATOM 892 O O . LEU A 1 122 ? 11.103 17.372 3.316 1.00 97.56 122 LEU A O 1
ATOM 896 N N . LYS A 1 123 ? 9.885 18.071 1.561 1.00 97.62 123 LYS A N 1
ATOM 897 C CA . LYS A 1 123 ? 10.919 17.814 0.559 1.00 97.62 123 LYS A CA 1
ATOM 898 C C . LYS A 1 123 ? 12.222 18.534 0.901 1.00 97.62 123 LYS A C 1
ATOM 900 O O . LYS A 1 123 ? 13.265 17.889 0.979 1.00 97.62 123 LYS A O 1
ATOM 905 N N . MET A 1 124 ? 12.160 19.842 1.142 1.00 97.62 124 MET A N 1
ATOM 906 C CA . MET A 1 124 ? 13.333 20.649 1.472 1.00 97.62 124 MET A CA 1
ATOM 907 C C . MET A 1 124 ? 14.031 20.143 2.740 1.00 97.62 124 MET A C 1
ATOM 909 O O . MET A 1 124 ? 15.256 20.020 2.755 1.00 97.62 124 MET A O 1
ATOM 913 N N . THR A 1 125 ? 13.280 19.799 3.786 1.00 97.94 125 THR A N 1
ATOM 914 C CA . THR A 1 125 ? 13.843 19.228 5.017 1.00 97.94 125 THR A CA 1
ATOM 915 C C . THR A 1 125 ? 14.516 17.880 4.753 1.00 97.94 125 THR A C 1
ATOM 917 O O . THR A 1 125 ? 15.639 17.657 5.200 1.00 97.94 125 THR A O 1
ATOM 920 N N . LEU A 1 126 ? 13.888 16.991 3.979 1.00 97.12 126 LEU A N 1
ATOM 921 C CA . LEU A 1 126 ? 14.471 15.690 3.640 1.00 97.12 126 LEU A CA 1
ATOM 922 C C . LEU A 1 126 ? 15.785 15.832 2.861 1.00 97.12 126 LEU A C 1
ATOM 924 O O . LEU A 1 126 ? 16.739 15.105 3.137 1.00 97.12 126 LEU A O 1
ATOM 928 N N . GLU A 1 127 ? 15.853 16.772 1.921 1.00 96.31 127 GLU A N 1
ATOM 929 C CA . GLU A 1 127 ? 17.055 17.018 1.118 1.00 96.31 127 GLU A CA 1
ATOM 930 C C . GLU A 1 127 ? 18.175 17.681 1.935 1.00 96.31 127 GLU A C 1
ATOM 932 O O . GLU A 1 127 ? 19.335 17.282 1.839 1.00 96.31 127 GLU A O 1
ATOM 937 N N . THR A 1 128 ? 17.845 18.678 2.758 1.00 97.06 128 THR A N 1
ATOM 938 C CA . THR A 1 128 ? 18.852 19.523 3.425 1.00 97.06 128 THR A CA 1
ATOM 939 C C . THR A 1 128 ? 19.288 19.020 4.799 1.00 97.06 128 THR A C 1
ATOM 941 O O . THR A 1 128 ? 20.451 19.200 5.160 1.00 97.06 128 THR A O 1
ATOM 944 N N . GLU A 1 129 ? 18.397 18.381 5.561 1.00 97.44 129 GLU A N 1
ATOM 945 C CA . GLU A 1 129 ? 18.670 17.942 6.937 1.00 97.44 129 GLU A CA 1
ATOM 946 C C . GLU A 1 129 ? 18.902 16.432 7.039 1.00 97.44 129 GLU A C 1
ATOM 948 O O . GLU A 1 129 ? 19.720 15.987 7.843 1.00 97.44 129 GLU A O 1
ATOM 953 N N . PHE A 1 130 ? 18.211 15.642 6.211 1.00 95.38 130 PHE A N 1
ATOM 954 C CA . PHE A 1 130 ? 18.239 14.176 6.280 1.00 95.38 130 PHE A CA 1
ATOM 955 C C . PHE A 1 130 ? 19.009 13.509 5.130 1.00 95.38 130 PHE A C 1
ATOM 957 O O . PHE A 1 130 ? 19.153 12.287 5.122 1.00 95.38 130 PHE A O 1
ATOM 964 N N . GLY A 1 131 ? 19.545 14.290 4.186 1.00 94.31 131 GLY A N 1
ATOM 965 C CA . GLY A 1 131 ? 20.458 13.805 3.146 1.00 94.31 131 GLY A CA 1
ATOM 966 C C . GLY A 1 131 ? 19.801 12.975 2.041 1.00 94.31 131 GLY A C 1
ATOM 967 O O . GLY A 1 131 ? 20.473 12.173 1.396 1.00 94.31 131 GLY A O 1
ATOM 968 N N . HIS A 1 132 ? 18.499 13.136 1.804 1.00 94.56 132 HIS A N 1
ATOM 969 C CA . HIS A 1 132 ? 17.839 12.481 0.677 1.00 94.56 132 HIS A CA 1
ATOM 970 C C . HIS A 1 132 ? 18.234 13.158 -0.645 1.00 94.56 132 HIS A C 1
ATOM 972 O O . HIS A 1 132 ? 17.919 14.318 -0.872 1.00 94.56 132 HIS A O 1
ATOM 978 N N . GLU A 1 133 ? 18.884 12.431 -1.554 1.00 88.88 133 GLU A N 1
ATOM 979 C CA . GLU A 1 133 ? 19.466 13.021 -2.775 1.00 88.88 133 GLU A CA 1
ATOM 980 C C . GLU A 1 133 ? 18.473 13.223 -3.937 1.00 88.88 133 GLU A C 1
ATOM 982 O O . GLU A 1 133 ? 18.807 13.832 -4.952 1.00 88.88 133 GLU A O 1
ATOM 987 N N . SER A 1 134 ? 17.265 12.660 -3.867 1.00 90.06 134 SER A N 1
ATOM 988 C CA . SER A 1 134 ? 16.297 12.692 -4.974 1.00 90.06 134 SER A CA 1
ATOM 989 C C . SER A 1 134 ? 14.870 12.613 -4.453 1.00 90.06 134 SER A C 1
ATOM 991 O O . SER A 1 134 ? 14.249 11.549 -4.491 1.00 90.06 134 SER A O 1
ATOM 993 N N . VAL A 1 135 ? 14.357 13.733 -3.938 1.00 96.44 135 VAL A N 1
ATOM 994 C CA . VAL A 1 135 ? 12.985 13.820 -3.435 1.00 96.44 135 VAL A CA 1
ATOM 995 C C . VAL A 1 135 ? 12.069 14.426 -4.500 1.00 96.44 135 VAL A C 1
ATOM 997 O O . VAL A 1 135 ? 12.323 15.487 -5.072 1.00 96.44 135 VAL A O 1
ATOM 1000 N N . SER A 1 136 ? 10.976 13.731 -4.792 1.00 95.88 136 SER A N 1
ATOM 1001 C CA . SER A 1 136 ? 9.989 14.107 -5.806 1.00 95.88 136 SER A CA 1
ATOM 1002 C C . SER A 1 136 ? 8.601 14.194 -5.192 1.00 95.88 136 SER A C 1
ATOM 1004 O O . SER A 1 136 ? 8.285 13.429 -4.287 1.00 95.88 136 SER A O 1
ATOM 1006 N N . ILE A 1 137 ? 7.774 15.104 -5.698 1.00 96.31 137 ILE A N 1
ATOM 1007 C CA . ILE A 1 137 ? 6.342 15.133 -5.395 1.00 96.31 137 ILE A CA 1
ATOM 1008 C C . ILE A 1 137 ? 5.632 14.414 -6.542 1.00 96.31 137 ILE A C 1
ATOM 1010 O O . ILE A 1 137 ? 5.854 14.729 -7.714 1.00 96.31 137 ILE A O 1
ATOM 1014 N N . ALA A 1 138 ? 4.851 13.397 -6.201 1.00 90.69 138 ALA A N 1
ATOM 1015 C CA . ALA A 1 138 ? 4.333 12.399 -7.116 1.00 90.69 138 ALA A CA 1
ATOM 1016 C C . ALA A 1 138 ? 2.803 12.340 -7.052 1.00 90.69 138 ALA A C 1
ATOM 1018 O O . ALA A 1 138 ? 2.206 12.194 -5.988 1.00 90.69 138 ALA A O 1
ATOM 1019 N N . ASN A 1 139 ? 2.178 12.407 -8.227 1.00 83.50 139 ASN A N 1
ATOM 1020 C CA . ASN A 1 139 ? 0.726 12.315 -8.397 1.00 83.50 139 ASN A CA 1
ATOM 1021 C C . ASN A 1 139 ? 0.239 10.875 -8.649 1.00 83.50 139 ASN A C 1
ATOM 1023 O O . ASN A 1 139 ? -0.953 10.636 -8.816 1.00 83.50 139 ASN A O 1
ATOM 1027 N N . ASP A 1 140 ? 1.150 9.904 -8.727 1.00 84.31 140 ASP A N 1
ATOM 1028 C CA . ASP A 1 140 ? 0.866 8.518 -9.109 1.00 84.31 140 ASP A CA 1
ATOM 1029 C C . ASP A 1 140 ? 0.929 7.528 -7.935 1.00 84.31 140 ASP A C 1
ATOM 1031 O O . ASP A 1 140 ? 0.848 6.312 -8.147 1.00 84.31 140 ASP A O 1
ATOM 1035 N N . LEU A 1 141 ? 0.972 8.022 -6.691 1.00 92.12 141 LEU A N 1
ATOM 1036 C CA . LEU A 1 141 ? 0.890 7.209 -5.472 1.00 92.12 141 LEU A CA 1
ATOM 1037 C C . LEU A 1 141 ? -0.547 6.728 -5.191 1.00 92.12 141 LEU A C 1
ATOM 1039 O O . LEU A 1 141 ? -1.106 6.907 -4.120 1.00 92.12 141 LEU A O 1
ATOM 1043 N N . THR A 1 142 ? -1.127 6.054 -6.180 1.00 90.75 142 THR A N 1
ATOM 1044 C CA . THR A 1 142 ? -2.534 5.633 -6.249 1.00 90.75 142 THR A CA 1
ATOM 1045 C C . THR A 1 142 ? -2.784 4.296 -5.550 1.00 90.75 142 THR A C 1
ATOM 1047 O O . THR A 1 142 ? -3.152 3.281 -6.167 1.00 90.75 142 THR A O 1
ATOM 1050 N N . SER A 1 143 ? -2.576 4.282 -4.240 1.00 95.38 143 SER A N 1
ATOM 1051 C CA . SER A 1 143 ? -3.017 3.208 -3.349 1.00 95.38 143 SER A CA 1
ATOM 1052 C C . SER A 1 143 ? -4.527 2.939 -3.474 1.00 95.38 143 SER A C 1
ATOM 1054 O O . SER A 1 143 ? -5.278 3.600 -4.193 1.00 95.38 143 SER A O 1
ATOM 1056 N N . GLY A 1 144 ? -4.966 1.850 -2.860 1.00 95.44 144 GLY A N 1
ATOM 1057 C CA . GLY A 1 144 ? -6.373 1.502 -2.701 1.00 95.44 144 GLY A CA 1
ATOM 1058 C C . GLY A 1 144 ? -6.554 0.798 -1.374 1.00 95.44 144 GLY A C 1
ATOM 1059 O O . GLY A 1 144 ? -7.030 -0.339 -1.352 1.00 95.44 144 GLY A O 1
ATOM 1060 N N . LEU A 1 145 ? -6.039 1.417 -0.313 1.00 97.12 145 LEU A N 1
ATOM 1061 C CA . LEU A 1 145 ? -6.072 0.856 1.023 1.00 97.12 145 LEU A CA 1
ATOM 1062 C C . LEU A 1 145 ? -7.507 0.515 1.439 1.00 97.12 145 LEU A C 1
ATOM 1064 O O . LEU A 1 145 ? -8.454 1.284 1.269 1.00 97.12 145 LEU A O 1
ATOM 1068 N N . ALA A 1 146 ? -7.652 -0.667 2.014 1.00 97.44 146 ALA A N 1
ATOM 1069 C CA . ALA A 1 146 ? -8.855 -1.074 2.713 1.00 97.44 146 ALA A CA 1
ATOM 1070 C C . ALA A 1 146 ? -8.443 -1.562 4.093 1.00 97.44 146 ALA A C 1
ATOM 1072 O O . ALA A 1 146 ? -7.562 -2.420 4.212 1.00 97.44 146 ALA A O 1
ATOM 1073 N N . MET A 1 147 ? -9.073 -1.008 5.126 1.00 97.81 147 MET A N 1
ATOM 1074 C CA . MET A 1 147 ? -8.757 -1.340 6.510 1.00 97.81 147 MET A CA 1
ATOM 1075 C C . MET A 1 147 ? -10.008 -1.679 7.300 1.00 97.81 147 MET A C 1
ATOM 1077 O O . MET A 1 147 ? -11.063 -1.086 7.084 1.00 97.81 147 MET A O 1
ATOM 1081 N N . ILE A 1 148 ? -9.873 -2.628 8.227 1.00 97.50 148 ILE A N 1
ATOM 1082 C CA . ILE A 1 148 ? -10.902 -2.961 9.217 1.00 97.50 148 ILE A CA 1
ATOM 1083 C C . ILE A 1 148 ? -10.227 -3.088 10.579 1.00 97.50 148 ILE A C 1
ATOM 1085 O O . ILE A 1 148 ? -9.422 -3.996 10.787 1.00 97.50 148 ILE A O 1
ATOM 1089 N N . LEU A 1 149 ? -10.569 -2.199 11.505 1.00 96.94 149 LEU A N 1
ATOM 1090 C CA . LEU A 1 149 ? -10.227 -2.309 12.918 1.00 96.94 149 LEU A CA 1
ATOM 1091 C C . LEU A 1 149 ? -11.365 -3.026 13.645 1.00 96.94 149 LEU A C 1
ATOM 1093 O O . LEU A 1 149 ? -12.524 -2.625 13.560 1.00 96.94 149 LEU A O 1
ATOM 1097 N N . VAL A 1 150 ? -11.023 -4.098 14.349 1.00 95.06 150 VAL A N 1
ATOM 1098 C CA . VAL A 1 150 ? -11.963 -4.906 15.122 1.00 95.06 150 VAL A CA 1
ATOM 1099 C C . VAL A 1 150 ? -11.930 -4.430 16.571 1.00 95.06 150 VAL A C 1
ATOM 1101 O O . VAL A 1 150 ? -10.912 -4.560 17.255 1.00 95.06 150 VAL A O 1
ATOM 1104 N N . GLU A 1 151 ? -13.038 -3.866 17.041 1.00 89.69 151 GLU A N 1
ATOM 1105 C CA . GLU A 1 151 ? -13.302 -3.638 18.461 1.00 89.69 151 GLU A CA 1
ATOM 1106 C C . GLU A 1 151 ? -14.249 -4.716 19.000 1.00 89.69 151 GLU A C 1
ATOM 1108 O O . GLU A 1 151 ? -14.803 -5.515 18.241 1.00 89.69 151 GLU A O 1
ATOM 1113 N N . ASP A 1 152 ? -14.412 -4.760 20.323 1.00 86.62 152 ASP A N 1
ATOM 1114 C CA . ASP A 1 152 ? -15.161 -5.828 20.995 1.00 86.62 152 ASP A CA 1
ATOM 1115 C C . ASP A 1 152 ? -16.638 -5.893 20.549 1.00 86.62 152 ASP A C 1
ATOM 1117 O O . ASP A 1 152 ? -17.206 -6.981 20.449 1.00 86.62 152 ASP A O 1
ATOM 1121 N N . GLU A 1 153 ? -17.256 -4.746 20.241 1.00 86.50 153 GLU A N 1
ATOM 1122 C CA . GLU A 1 153 ? -18.689 -4.647 19.904 1.00 86.50 153 GLU A CA 1
ATOM 1123 C C . GLU A 1 153 ? -18.973 -4.219 18.457 1.00 86.50 153 GLU A C 1
ATOM 1125 O O . GLU A 1 153 ? -20.081 -4.413 17.955 1.00 86.50 153 GLU A O 1
ATOM 1130 N N . TYR A 1 154 ? -18.000 -3.622 17.771 1.00 88.00 154 TYR A N 1
ATOM 1131 C CA . TYR A 1 154 ? -18.182 -3.072 16.430 1.00 88.00 154 TYR A CA 1
ATOM 1132 C C . TYR A 1 154 ? -16.875 -3.079 15.647 1.00 88.00 154 TYR A C 1
ATOM 1134 O O . TYR A 1 154 ? -15.786 -3.191 16.207 1.00 88.00 154 TYR A O 1
ATOM 1142 N N . TRP A 1 155 ? -16.983 -2.974 14.326 1.00 93.62 155 TRP A N 1
ATOM 1143 C CA . TRP A 1 155 ? -15.832 -2.880 13.436 1.00 93.62 155 TRP A CA 1
ATOM 1144 C C . TRP A 1 155 ? -15.823 -1.513 12.773 1.00 93.62 155 TRP A C 1
ATOM 1146 O O . TRP A 1 155 ? -16.868 -1.019 12.348 1.00 93.62 155 TRP A O 1
ATOM 1156 N N . ILE A 1 156 ? -14.639 -0.924 12.666 1.00 94.75 156 ILE A N 1
ATOM 1157 C CA . ILE A 1 156 ? -14.432 0.352 11.995 1.00 94.75 156 ILE A CA 1
ATOM 1158 C C . ILE A 1 156 ? -13.738 0.069 10.671 1.00 94.75 156 ILE A C 1
ATOM 1160 O O . ILE A 1 156 ? -12.639 -0.485 10.650 1.00 94.75 156 ILE A O 1
ATOM 1164 N N . GLY A 1 157 ? -14.393 0.410 9.566 1.00 95.44 157 GLY A N 1
ATOM 1165 C CA . GLY A 1 157 ? -13.825 0.272 8.231 1.00 95.44 157 GLY A CA 1
ATOM 1166 C C . GLY A 1 157 ? -13.318 1.604 7.693 1.00 95.44 157 GLY A C 1
ATOM 1167 O O . GLY A 1 157 ? -13.874 2.652 8.012 1.00 95.44 157 GLY A O 1
ATOM 1168 N N . GLY A 1 158 ? -12.313 1.550 6.824 1.00 95.50 158 GLY A N 1
ATOM 1169 C CA . GLY A 1 158 ? -11.881 2.685 6.014 1.00 95.50 158 GLY A CA 1
ATOM 1170 C C . GLY A 1 158 ? -11.641 2.268 4.565 1.00 95.50 158 GLY A C 1
ATOM 1171 O O . GLY A 1 158 ? -11.213 1.138 4.302 1.00 95.50 158 GLY A O 1
ATOM 1172 N N . ALA A 1 159 ? -11.925 3.177 3.634 1.00 95.94 159 ALA A N 1
ATOM 1173 C CA . ALA A 1 159 ? -11.686 2.991 2.207 1.00 95.94 159 ALA A CA 1
ATOM 1174 C C . ALA A 1 159 ? -10.914 4.183 1.634 1.00 95.94 159 ALA A C 1
ATOM 1176 O O . ALA A 1 159 ? -11.196 5.338 1.949 1.00 95.94 159 ALA A O 1
ATOM 1177 N N . ASP A 1 160 ? -9.927 3.883 0.800 1.00 96.25 160 ASP A N 1
ATOM 1178 C CA . ASP A 1 160 ? -9.012 4.873 0.243 1.00 96.25 160 ASP A CA 1
ATOM 1179 C C . ASP A 1 160 ? -9.669 5.793 -0.786 1.00 96.25 160 ASP A C 1
ATOM 1181 O O . ASP A 1 160 ? -10.092 5.293 -1.832 1.00 96.25 160 ASP A O 1
ATOM 1185 N N . PRO A 1 161 ? -9.721 7.120 -0.550 1.00 93.06 161 PRO A N 1
ATOM 1186 C CA . PRO A 1 161 ? -10.335 8.064 -1.481 1.00 93.06 161 PRO A CA 1
ATOM 1187 C C . PRO A 1 161 ? -9.572 8.185 -2.808 1.00 93.06 161 PRO A C 1
ATOM 1189 O O . PRO A 1 161 ? -10.124 8.683 -3.788 1.00 93.06 161 PRO A O 1
ATOM 1192 N N . ARG A 1 162 ? -8.331 7.681 -2.889 1.00 93.81 162 ARG A N 1
ATOM 1193 C CA . ARG A 1 162 ? -7.554 7.623 -4.140 1.00 93.81 162 ARG A CA 1
ATOM 1194 C C . ARG A 1 162 ? -8.145 6.639 -5.155 1.00 93.81 162 ARG A C 1
ATOM 1196 O O . ARG A 1 162 ? -7.772 6.657 -6.330 1.00 93.81 162 ARG A O 1
ATOM 1203 N N . ARG A 1 163 ? -9.077 5.770 -4.737 1.00 91.00 163 ARG A N 1
ATOM 1204 C CA . ARG A 1 163 ? -9.841 4.853 -5.601 1.00 91.00 163 ARG A CA 1
ATOM 1205 C C . ARG A 1 163 ? -11.320 4.830 -5.202 1.00 91.00 163 ARG A C 1
ATOM 1207 O O . ARG A 1 163 ? -11.702 5.237 -4.119 1.00 91.00 163 ARG A O 1
ATOM 1214 N N . GLY A 1 164 ? -12.187 4.312 -6.074 1.00 80.62 164 GLY A N 1
ATOM 1215 C CA . GLY A 1 164 ? -13.644 4.264 -5.848 1.00 80.62 164 GLY A CA 1
ATOM 1216 C C . GLY A 1 164 ? -14.130 3.215 -4.833 1.00 80.62 164 GLY A C 1
ATOM 1217 O O . GLY A 1 164 ? -15.133 2.554 -5.097 1.00 80.62 164 GLY A O 1
ATOM 1218 N N . GLY A 1 165 ? -13.404 2.993 -3.734 1.00 83.94 165 GLY A N 1
ATOM 1219 C CA . GLY A 1 165 ? -13.780 2.048 -2.678 1.00 83.94 165 GLY A CA 1
ATOM 1220 C C . GLY A 1 165 ? -14.841 2.610 -1.726 1.00 83.94 165 GLY A C 1
ATOM 1221 O O . GLY A 1 165 ? -14.987 3.819 -1.589 1.00 83.94 165 GLY A O 1
ATOM 1222 N N . ALA A 1 166 ? -15.579 1.729 -1.049 1.00 88.69 166 ALA A N 1
ATOM 1223 C CA . ALA A 1 166 ? -16.538 2.112 -0.015 1.00 88.69 166 ALA A CA 1
ATOM 1224 C C . ALA A 1 166 ? -16.563 1.079 1.116 1.00 88.69 166 ALA A C 1
ATOM 1226 O O . ALA A 1 166 ? -16.331 -0.111 0.892 1.00 88.69 166 ALA A O 1
ATOM 1227 N N . VAL A 1 167 ? -16.889 1.543 2.321 1.00 89.38 167 VAL A N 1
ATOM 1228 C CA . VAL A 1 167 ? -17.132 0.690 3.486 1.00 89.38 167 VAL A CA 1
ATOM 1229 C C . VAL A 1 167 ? -18.626 0.399 3.555 1.00 89.38 167 VAL A C 1
ATOM 1231 O O . VAL A 1 167 ? -19.444 1.315 3.613 1.00 89.38 167 VAL A O 1
ATOM 1234 N N . GLY A 1 168 ? -18.980 -0.882 3.512 1.00 82.00 168 GLY A N 1
ATOM 1235 C CA . GLY A 1 168 ? -20.350 -1.330 3.726 1.00 82.00 168 GLY A CA 1
ATOM 1236 C C . GLY A 1 168 ? -20.636 -1.532 5.216 1.00 82.00 168 GLY A C 1
ATOM 1237 O O . GLY A 1 168 ? -19.721 -1.876 5.969 1.00 82.00 168 GLY A O 1
ATOM 1238 N N . PRO A 1 169 ? -21.889 -1.360 5.657 1.00 73.81 169 PRO A N 1
ATOM 1239 C CA . PRO A 1 169 ? -22.275 -1.741 7.007 1.00 73.81 169 PRO A CA 1
ATOM 1240 C C . PRO A 1 169 ? -22.155 -3.258 7.214 1.00 73.81 169 PRO A C 1
ATOM 1242 O O . PRO A 1 169 ? -22.107 -4.032 6.255 1.00 73.81 169 PRO A O 1
ATOM 1245 N N . ASN A 1 170 ? -22.150 -3.690 8.480 1.00 61.47 170 ASN A N 1
ATOM 1246 C CA . ASN A 1 170 ? -22.249 -5.104 8.836 1.00 61.47 170 ASN A CA 1
ATOM 1247 C C . ASN A 1 170 ? -23.656 -5.621 8.494 1.00 61.47 170 ASN A C 1
ATOM 1249 O O . ASN A 1 170 ? -24.564 -5.634 9.323 1.00 61.47 170 ASN A O 1
ATOM 1253 N N . ILE A 1 171 ? -23.840 -5.998 7.233 1.00 51.69 171 ILE A N 1
ATOM 1254 C CA . ILE A 1 171 ? -24.943 -6.842 6.799 1.00 51.69 171 ILE A CA 1
ATOM 1255 C C . ILE A 1 171 ? -24.623 -8.222 7.360 1.00 51.69 171 ILE A C 1
ATOM 1257 O O . ILE A 1 171 ? -23.719 -8.901 6.875 1.00 51.69 171 ILE A O 1
ATOM 1261 N N . GLY A 1 172 ? -25.335 -8.617 8.418 1.00 49.53 172 GLY A N 1
ATOM 1262 C CA . GLY A 1 172 ? -25.355 -10.007 8.860 1.00 49.53 172 GLY A CA 1
ATOM 1263 C C . GLY A 1 172 ? -25.761 -10.939 7.710 1.00 49.53 172 GLY A C 1
ATOM 1264 O O . GLY A 1 172 ? -25.931 -10.521 6.567 1.00 49.53 172 GLY A O 1
ATOM 1265 N N . ASN A 1 173 ? -25.975 -12.221 7.996 1.00 49.03 173 ASN A N 1
ATOM 1266 C CA . ASN A 1 173 ? -26.304 -13.230 6.976 1.00 49.03 173 ASN A CA 1
ATOM 1267 C C . ASN A 1 173 ? -27.574 -12.950 6.124 1.00 49.03 173 ASN A C 1
ATOM 1269 O O . ASN A 1 173 ? -27.900 -13.753 5.253 1.00 49.03 173 ASN A O 1
ATOM 1273 N N . ASP A 1 174 ? -28.262 -11.829 6.343 1.00 44.31 174 ASP A N 1
ATOM 1274 C CA . ASP A 1 174 ? -29.341 -11.304 5.520 1.00 44.31 174 ASP A CA 1
ATOM 1275 C C . ASP A 1 174 ? -28.827 -10.192 4.592 1.00 44.31 174 ASP A C 1
ATOM 1277 O O . ASP A 1 174 ? -28.867 -9.001 4.900 1.00 44.31 174 ASP A O 1
ATOM 1281 N N . CYS A 1 175 ? -28.405 -10.568 3.383 1.00 46.62 175 CYS A N 1
ATOM 1282 C CA . CYS A 1 175 ? -28.080 -9.631 2.298 1.00 46.62 175 CYS A CA 1
ATOM 1283 C C . CYS A 1 175 ? -29.300 -8.834 1.766 1.00 46.62 175 CYS A C 1
ATOM 1285 O O . CYS A 1 175 ? -29.223 -8.260 0.680 1.00 46.62 175 CYS A O 1
ATOM 1287 N N . ALA A 1 176 ? -30.436 -8.840 2.472 1.00 45.59 176 ALA A N 1
ATOM 1288 C CA . ALA A 1 176 ? -31.706 -8.269 2.025 1.00 45.59 176 ALA A CA 1
ATOM 1289 C C . ALA A 1 176 ? -31.980 -6.853 2.565 1.00 45.59 176 ALA A C 1
ATOM 1291 O O . ALA A 1 176 ? -32.719 -6.105 1.926 1.00 45.59 176 ALA A O 1
ATOM 1292 N N . ASP A 1 177 ? -31.343 -6.448 3.668 1.00 41.59 177 ASP A N 1
ATOM 1293 C CA . ASP A 1 177 ? -31.705 -5.216 4.375 1.00 41.59 177 ASP A CA 1
ATOM 1294 C C . ASP A 1 177 ? -30.591 -4.165 4.240 1.00 41.59 177 ASP A C 1
ATOM 1296 O O . ASP A 1 177 ? -29.718 -3.999 5.090 1.00 41.59 177 ASP A O 1
ATOM 1300 N N . ASN A 1 178 ? -30.615 -3.423 3.134 1.00 40.31 178 ASN A N 1
ATOM 1301 C CA . ASN A 1 178 ? -29.642 -2.381 2.779 1.00 40.31 178 ASN A CA 1
ATOM 1302 C C . ASN A 1 178 ? -29.783 -1.064 3.576 1.00 40.31 178 ASN A C 1
ATOM 1304 O O . ASN A 1 178 ? -29.388 -0.005 3.090 1.00 40.31 178 ASN A O 1
ATOM 1308 N N . ASN A 1 179 ? -30.340 -1.110 4.787 1.00 39.41 179 ASN A N 1
ATOM 1309 C CA . ASN A 1 179 ? -30.588 0.072 5.611 1.00 39.41 179 ASN A CA 1
ATOM 1310 C C . ASN A 1 179 ? -29.903 -0.035 6.977 1.00 39.41 179 ASN A C 1
ATOM 1312 O O . ASN A 1 179 ? -30.554 -0.029 8.020 1.00 39.41 179 ASN A O 1
ATOM 1316 N N . SER A 1 180 ? -28.579 -0.161 6.973 1.00 39.94 180 SER A N 1
ATOM 1317 C CA . SER A 1 180 ? -27.775 -0.118 8.193 1.00 39.94 180 SER A CA 1
ATOM 1318 C C . SER A 1 180 ? -27.006 1.201 8.260 1.00 39.94 180 SER A C 1
ATOM 1320 O O . SER A 1 180 ? -26.224 1.559 7.382 1.00 39.94 180 SER A O 1
ATOM 1322 N N . THR A 1 181 ? -27.302 1.959 9.311 1.00 34.66 181 THR A N 1
ATOM 1323 C CA . THR A 1 181 ? -26.718 3.259 9.637 1.00 34.66 181 THR A CA 1
ATOM 1324 C C . THR A 1 181 ? -25.220 3.142 9.900 1.00 34.66 181 THR A C 1
ATOM 1326 O O . THR A 1 181 ? -24.797 2.369 10.758 1.00 34.66 181 THR A O 1
ATOM 1329 N N . MET A 1 182 ? -24.434 3.956 9.195 1.00 38.38 182 MET A N 1
ATOM 1330 C CA . MET A 1 182 ? -23.012 4.176 9.460 1.00 38.38 182 MET A CA 1
ATOM 1331 C C . MET A 1 182 ? -22.860 4.843 10.833 1.00 38.38 182 MET A C 1
ATOM 1333 O O . MET A 1 182 ? -23.349 5.956 11.031 1.00 38.38 182 MET A O 1
ATOM 1337 N N . VAL A 1 183 ? -22.195 4.184 11.782 1.00 39.53 183 VAL A N 1
ATOM 1338 C CA . VAL A 1 183 ? -21.734 4.846 13.009 1.00 39.53 183 VAL A CA 1
ATOM 1339 C C . VAL A 1 183 ? -20.367 5.438 12.694 1.00 39.53 183 VAL A C 1
ATOM 1341 O O . VAL A 1 183 ? -19.372 4.725 12.628 1.00 39.53 183 VAL A O 1
ATOM 1344 N N . THR A 1 184 ? -20.321 6.744 12.448 1.00 37.22 184 THR A N 1
ATOM 1345 C CA . THR A 1 184 ? -19.058 7.487 12.427 1.00 37.22 184 THR A CA 1
ATOM 1346 C C . THR A 1 184 ? -18.532 7.574 13.856 1.00 37.22 184 THR A C 1
ATOM 1348 O O . THR A 1 184 ? -19.287 7.965 14.753 1.00 37.22 184 THR A O 1
ATOM 1351 N N . ALA A 1 185 ? -17.265 7.220 14.077 1.00 39.50 185 ALA A N 1
ATOM 1352 C CA . ALA A 1 185 ? -16.621 7.390 15.374 1.00 39.50 185 ALA A CA 1
ATOM 1353 C C . ALA A 1 185 ? -16.741 8.858 15.847 1.00 39.50 185 ALA A C 1
ATOM 1355 O O . ALA A 1 185 ? -16.677 9.776 15.022 1.00 39.50 185 ALA A O 1
ATOM 1356 N N . PRO A 1 186 ? -16.946 9.115 17.153 1.00 33.06 186 PRO A N 1
ATOM 1357 C CA . PRO A 1 186 ? -16.911 10.475 17.677 1.00 33.06 186 PRO A CA 1
ATOM 1358 C C . PRO A 1 186 ? -15.520 11.092 17.439 1.00 33.06 186 PRO A C 1
ATOM 1360 O O . PRO A 1 186 ? -14.522 10.373 17.493 1.00 33.06 186 PRO A O 1
ATOM 1363 N N . PRO A 1 187 ? -15.428 12.410 17.183 1.00 33.53 187 PRO A N 1
ATOM 1364 C CA . PRO A 1 187 ? -14.154 13.061 16.901 1.00 33.53 187 PRO A CA 1
ATOM 1365 C C . PRO A 1 187 ? -13.196 12.894 18.086 1.00 33.53 187 PRO A C 1
ATOM 1367 O O . PRO A 1 187 ? -13.520 13.265 19.217 1.00 33.53 187 PRO A O 1
ATOM 1370 N N . THR A 1 188 ? -12.009 12.348 17.828 1.00 40.53 188 THR A N 1
ATOM 1371 C CA . THR A 1 188 ? -10.916 12.333 18.800 1.00 40.53 188 THR A CA 1
ATOM 1372 C C . THR A 1 188 ? -10.370 13.757 18.985 1.00 40.53 188 THR A C 1
ATOM 1374 O O . THR A 1 188 ? -10.254 14.510 18.013 1.00 40.53 188 THR A O 1
ATOM 1377 N N . PRO A 1 189 ? -10.054 14.188 20.221 1.00 32.75 189 PRO A N 1
ATOM 1378 C CA . PRO A 1 189 ? -9.463 15.500 20.450 1.00 32.75 189 PRO A CA 1
ATOM 1379 C C . PRO A 1 189 ? -8.055 15.569 19.843 1.00 32.75 189 PRO A C 1
ATOM 1381 O O . PRO A 1 189 ? -7.211 14.713 20.100 1.00 32.75 189 PRO A O 1
ATOM 1384 N N . SER A 1 190 ? -7.818 16.610 19.041 1.00 33.03 190 SER A N 1
ATOM 1385 C CA . SER A 1 190 ? -6.531 16.910 18.405 1.00 33.03 190 SER A CA 1
ATOM 1386 C C . SER A 1 190 ? -5.401 17.020 19.441 1.00 33.03 190 SER A C 1
ATOM 1388 O O . SER A 1 190 ? -5.508 17.834 20.367 1.00 33.03 190 SER A O 1
ATOM 1390 N N . PRO A 1 191 ? -4.296 16.267 19.300 1.00 38.88 191 PRO A N 1
ATOM 1391 C CA . PRO A 1 191 ? -3.135 16.417 20.150 1.00 38.88 191 PRO A CA 1
ATOM 1392 C C . PRO A 1 191 ? -2.219 17.456 19.506 1.00 38.88 191 PRO A C 1
ATOM 1394 O O . PRO A 1 191 ? -1.292 17.071 18.815 1.00 38.88 191 PRO A O 1
ATOM 1397 N N . ASN A 1 192 ? -2.513 18.755 19.641 1.00 38.41 192 ASN A N 1
ATOM 1398 C CA . ASN A 1 192 ? -1.518 19.840 19.551 1.00 38.41 192 ASN A CA 1
ATOM 1399 C C . ASN A 1 192 ? -2.171 21.214 19.770 1.00 38.41 192 ASN A C 1
ATOM 1401 O O . ASN A 1 192 ? -2.461 21.964 18.841 1.00 38.41 192 ASN A O 1
ATOM 1405 N N . ALA A 1 193 ? -2.348 21.569 21.041 1.00 34.62 193 ALA A N 1
ATOM 1406 C CA . ALA A 1 193 ? -2.486 22.952 21.487 1.00 34.62 193 ALA A CA 1
ATOM 1407 C C . ALA A 1 193 ? -1.473 23.187 22.617 1.00 34.62 193 ALA A C 1
ATOM 1409 O O . ALA A 1 193 ? -1.823 23.280 23.789 1.00 34.62 193 ALA A O 1
ATOM 1410 N N . GLY A 1 194 ? -0.189 23.205 22.266 1.00 29.47 194 GLY A N 1
ATOM 1411 C CA . GLY A 1 194 ? 0.906 23.446 23.202 1.00 29.47 194 GLY A CA 1
ATOM 1412 C C . GLY A 1 194 ? 2.132 23.931 22.447 1.00 29.47 194 GLY A C 1
ATOM 1413 O O . GLY A 1 194 ? 2.870 23.132 21.884 1.00 29.47 194 GLY A O 1
ATOM 1414 N N . GLY A 1 195 ? 2.303 25.252 22.380 1.00 28.73 195 GLY A N 1
ATOM 1415 C CA . GLY A 1 195 ? 3.410 25.899 21.684 1.00 28.73 195 GLY A CA 1
ATOM 1416 C C . GLY A 1 195 ? 4.769 25.475 22.240 1.00 28.73 195 GLY A C 1
ATOM 1417 O O . GLY A 1 195 ? 5.003 25.491 23.447 1.00 28.73 195 GLY A O 1
ATOM 1418 N N . MET A 1 196 ? 5.671 25.119 21.332 1.00 28.83 196 MET A N 1
ATOM 1419 C CA . MET A 1 196 ? 7.057 24.783 21.623 1.00 28.83 196 MET A CA 1
ATOM 1420 C C . MET A 1 196 ? 7.824 26.083 21.909 1.00 28.83 196 MET A C 1
ATOM 1422 O O . MET A 1 196 ? 8.219 26.799 20.992 1.00 28.83 196 MET A O 1
ATOM 1426 N N . THR A 1 197 ? 7.992 26.435 23.187 1.00 28.70 197 THR A N 1
ATOM 1427 C CA . THR A 1 197 ? 8.871 27.540 23.599 1.00 28.70 197 THR A CA 1
ATOM 1428 C C . THR A 1 197 ? 10.236 27.001 24.006 1.00 28.70 197 THR A C 1
ATOM 1430 O O . THR A 1 197 ? 10.359 26.132 24.866 1.00 28.70 197 THR A O 1
ATOM 1433 N N . THR A 1 198 ? 11.257 27.554 23.369 1.00 30.58 198 THR A N 1
ATOM 1434 C CA . THR A 1 198 ? 12.688 27.276 23.483 1.00 30.58 198 THR A CA 1
ATOM 1435 C C . THR A 1 198 ? 13.269 27.564 24.874 1.00 30.58 198 THR A C 1
ATOM 1437 O O . THR A 1 198 ? 13.133 28.696 25.341 1.00 30.58 198 THR A O 1
ATOM 1440 N N . SER A 1 199 ? 13.988 26.607 25.481 1.00 26.97 199 SER A N 1
ATOM 1441 C CA . SER A 1 199 ? 15.297 26.781 26.170 1.00 26.97 199 SER A CA 1
ATOM 1442 C C . SER A 1 199 ? 15.735 25.491 26.901 1.00 26.97 199 SER A C 1
ATOM 1444 O O . SER A 1 199 ? 14.890 24.838 27.511 1.00 26.97 199 SER A O 1
ATOM 1446 N N . PRO A 1 200 ? 17.032 25.116 26.888 1.00 28.47 200 PRO A N 1
ATOM 1447 C CA . PRO A 1 200 ? 17.535 23.917 27.566 1.00 28.47 200 PRO A CA 1
ATOM 1448 C C . PRO A 1 200 ? 17.854 24.185 29.054 1.00 28.47 200 PRO A C 1
ATOM 1450 O O . PRO A 1 200 ? 18.383 25.254 29.368 1.00 28.47 200 PRO A O 1
ATOM 1453 N N . PRO A 1 201 ? 17.605 23.241 29.985 1.00 31.42 201 PRO A N 1
ATOM 1454 C CA . PRO A 1 201 ? 18.019 23.394 31.375 1.00 31.42 201 PRO A CA 1
ATOM 1455 C C . PRO A 1 201 ? 19.464 22.920 31.598 1.00 31.42 201 PRO A C 1
ATOM 1457 O O . PRO A 1 201 ? 19.882 21.846 31.167 1.00 31.42 201 PRO A O 1
ATOM 1460 N N . THR A 1 202 ? 20.223 23.753 32.303 1.00 28.34 202 THR A N 1
ATOM 1461 C CA . THR A 1 202 ? 21.584 23.521 32.798 1.00 28.34 202 THR A CA 1
ATOM 1462 C C . THR A 1 202 ? 21.607 22.560 33.990 1.00 28.34 202 THR A C 1
ATOM 1464 O O . THR A 1 202 ? 20.776 22.669 34.889 1.00 28.34 202 THR A O 1
ATOM 1467 N N . LEU A 1 203 ? 22.610 21.676 34.029 1.00 24.70 203 LEU A N 1
ATOM 1468 C CA . LEU A 1 203 ? 22.974 20.846 35.183 1.00 24.70 203 LEU A CA 1
ATOM 1469 C C . LEU A 1 203 ? 23.518 21.692 36.349 1.00 24.70 203 LEU A C 1
ATOM 1471 O O . LEU A 1 203 ? 24.466 22.454 36.162 1.00 24.70 203 LEU A O 1
ATOM 1475 N N . SER A 1 204 ? 23.012 21.463 37.562 1.00 27.34 204 SER A N 1
ATOM 1476 C CA . SER A 1 204 ? 23.737 21.738 38.808 1.00 27.34 204 SER A CA 1
ATOM 1477 C C . SER A 1 204 ? 23.396 20.708 39.889 1.00 27.34 204 SER A C 1
ATOM 1479 O O . SER A 1 204 ? 22.281 20.199 39.962 1.00 27.34 204 SER A O 1
ATOM 1481 N N . SER A 1 205 ? 24.423 20.408 40.672 1.00 24.36 205 SER A N 1
ATOM 1482 C CA . SER A 1 205 ? 24.600 19.413 41.725 1.00 24.36 205 SER A CA 1
ATOM 1483 C C . SER A 1 205 ? 23.751 19.639 42.987 1.00 24.36 205 SER A C 1
ATOM 1485 O O . SER A 1 205 ? 23.413 20.776 43.293 1.00 24.36 205 SER A O 1
ATOM 1487 N N . ASP A 1 206 ? 23.422 18.572 43.734 1.00 26.52 206 ASP A N 1
ATOM 1488 C CA . ASP A 1 206 ? 24.052 18.252 45.037 1.00 26.52 206 ASP A CA 1
ATOM 1489 C C . ASP A 1 206 ? 23.271 17.232 45.913 1.00 26.52 206 ASP A C 1
ATOM 1491 O O . ASP A 1 206 ? 22.072 17.346 46.143 1.00 26.52 206 ASP A O 1
ATOM 1495 N N . SER A 1 207 ? 24.038 16.236 46.383 1.00 28.20 207 SER A N 1
ATOM 1496 C CA . SER A 1 207 ? 24.059 15.496 47.668 1.00 28.20 207 SER A CA 1
ATOM 1497 C C . SER A 1 207 ? 22.795 15.011 48.422 1.00 28.20 207 SER A C 1
ATOM 1499 O O . SER A 1 207 ? 22.018 15.787 48.971 1.00 28.20 207 SER A O 1
ATOM 1501 N N . GLU A 1 208 ? 22.769 13.681 48.594 1.00 27.97 208 GLU A N 1
ATOM 1502 C CA . GLU A 1 208 ? 22.348 12.826 49.731 1.00 27.97 208 GLU A CA 1
ATOM 1503 C C . GLU A 1 208 ? 21.903 13.454 51.077 1.00 27.97 208 GLU A C 1
ATOM 1505 O O . GLU A 1 208 ? 22.663 14.172 51.723 1.00 27.97 208 GLU A O 1
ATOM 1510 N N . SER A 1 209 ? 20.752 12.997 51.607 1.00 27.17 209 SER A N 1
ATOM 1511 C CA . SER A 1 209 ? 20.625 12.437 52.976 1.00 27.17 209 SER A CA 1
ATOM 1512 C C . SER A 1 209 ? 19.248 11.768 53.214 1.00 27.17 209 SER A C 1
ATOM 1514 O O . SER A 1 209 ? 18.221 12.217 52.715 1.00 27.17 209 SER A O 1
ATOM 1516 N N . THR A 1 210 ? 19.228 10.685 53.998 1.00 27.75 210 THR A N 1
ATOM 1517 C CA . THR A 1 210 ? 18.054 9.915 54.491 1.00 27.75 210 THR A CA 1
ATOM 1518 C C . THR A 1 210 ? 18.282 9.555 55.971 1.00 27.75 210 THR A C 1
ATOM 1520 O O . THR A 1 210 ? 19.450 9.534 56.366 1.00 27.75 210 THR A O 1
ATOM 1523 N N . PRO A 1 211 ? 17.312 8.990 56.729 1.00 45.84 211 PRO A N 1
ATOM 1524 C CA . PRO A 1 211 ? 15.888 9.318 56.967 1.00 45.84 211 PRO A CA 1
ATOM 1525 C C . PRO A 1 211 ? 15.641 9.417 58.525 1.00 45.84 211 PRO A C 1
ATOM 1527 O O . PRO A 1 211 ? 16.647 9.647 59.201 1.00 45.84 211 PRO A O 1
ATOM 1530 N N . PRO A 1 212 ? 14.434 9.290 59.174 1.00 35.47 212 PRO A N 1
ATOM 1531 C CA . PRO A 1 212 ? 13.515 8.122 59.121 1.00 35.47 212 PRO A CA 1
ATOM 1532 C C . PRO A 1 212 ? 11.975 8.356 59.314 1.00 35.47 212 PRO A C 1
ATOM 1534 O O . PRO A 1 212 ? 11.528 9.358 59.857 1.00 35.47 212 PRO A O 1
ATOM 1537 N N . ALA A 1 213 ? 11.212 7.303 58.964 1.00 25.62 213 ALA A N 1
ATOM 1538 C CA . ALA A 1 213 ? 9.994 6.740 59.596 1.00 25.62 213 ALA A CA 1
ATOM 1539 C C . ALA A 1 213 ? 8.573 7.386 59.500 1.00 25.62 213 ALA A C 1
ATOM 1541 O O . ALA A 1 213 ? 8.299 8.456 60.027 1.00 25.62 213 ALA A O 1
ATOM 1542 N N . THR A 1 214 ? 7.655 6.535 58.990 1.00 25.20 214 THR A N 1
ATOM 1543 C CA . THR A 1 214 ? 6.197 6.350 59.245 1.00 25.20 214 THR A CA 1
ATOM 1544 C C . THR A 1 214 ? 5.174 7.402 58.795 1.00 25.20 214 THR A C 1
ATOM 1546 O O . THR A 1 214 ? 5.045 8.434 59.438 1.00 25.20 214 THR A O 1
ATOM 1549 N N . ALA A 1 215 ? 4.325 7.054 57.817 1.00 24.56 215 ALA A N 1
ATOM 1550 C CA . ALA A 1 215 ? 2.874 6.805 57.957 1.00 24.56 215 ALA A CA 1
ATOM 1551 C C . ALA A 1 215 ? 2.226 6.571 56.570 1.00 24.56 215 ALA A C 1
ATOM 1553 O O . ALA A 1 215 ? 2.851 6.810 55.544 1.00 24.56 215 ALA A O 1
ATOM 1554 N N . SER A 1 216 ? 1.017 6.019 56.600 1.00 27.48 216 SER A N 1
ATOM 1555 C CA . SER A 1 216 ? 0.119 5.575 55.526 1.00 27.48 216 SER A CA 1
ATOM 1556 C C . SER A 1 216 ? -0.148 6.576 54.391 1.00 27.48 216 SER A C 1
ATOM 1558 O O . SER A 1 216 ? -0.125 7.779 54.625 1.00 27.48 216 SER A O 1
ATOM 1560 N N . ASP A 1 217 ? -0.443 6.073 53.185 1.00 27.50 217 ASP A N 1
ATOM 1561 C CA . ASP A 1 217 ? -1.745 6.222 52.499 1.00 27.50 217 ASP A CA 1
ATOM 1562 C C . ASP A 1 217 ? -1.684 5.662 51.057 1.00 27.50 217 ASP A C 1
ATOM 1564 O O . ASP A 1 217 ? -0.619 5.558 50.448 1.00 27.50 217 ASP A O 1
ATOM 1568 N N . ASP A 1 218 ? -2.846 5.217 50.573 1.00 29.80 218 ASP A N 1
ATOM 1569 C CA . ASP A 1 218 ? -3.129 4.617 49.265 1.00 29.80 218 ASP A CA 1
ATOM 1570 C C . ASP A 1 218 ? -2.711 5.494 48.067 1.00 29.80 218 ASP A C 1
ATOM 1572 O O . ASP A 1 218 ? -3.138 6.641 47.967 1.00 29.80 218 ASP A O 1
ATOM 1576 N N . GLU A 1 219 ? -2.024 4.914 47.073 1.00 29.77 219 GLU A N 1
ATOM 1577 C CA . GLU A 1 219 ? -2.070 5.415 45.692 1.00 29.77 219 GLU A CA 1
ATOM 1578 C C . GLU A 1 219 ? -2.160 4.273 44.670 1.00 29.77 219 GLU A C 1
ATOM 1580 O O . GLU A 1 219 ? -1.329 3.364 44.590 1.00 29.77 219 GLU A O 1
ATOM 1585 N N . SER A 1 220 ? -3.208 4.358 43.853 1.00 29.48 220 SER A N 1
ATOM 1586 C CA . SER A 1 220 ? -3.451 3.575 42.651 1.00 29.48 220 SER A CA 1
ATOM 1587 C C . SER A 1 220 ? -2.407 3.900 41.576 1.00 29.48 220 SER A C 1
ATOM 1589 O O . SER A 1 220 ? -2.508 4.910 40.878 1.00 29.48 220 SER A O 1
ATOM 1591 N N . GLY A 1 221 ? -1.418 3.023 41.420 1.00 25.72 221 GLY A N 1
ATOM 1592 C CA . GLY A 1 221 ? -0.454 3.068 40.326 1.00 25.72 221 GLY A CA 1
ATOM 1593 C C . GLY A 1 221 ? -1.056 2.563 39.014 1.00 25.72 221 GLY A C 1
ATOM 1594 O O 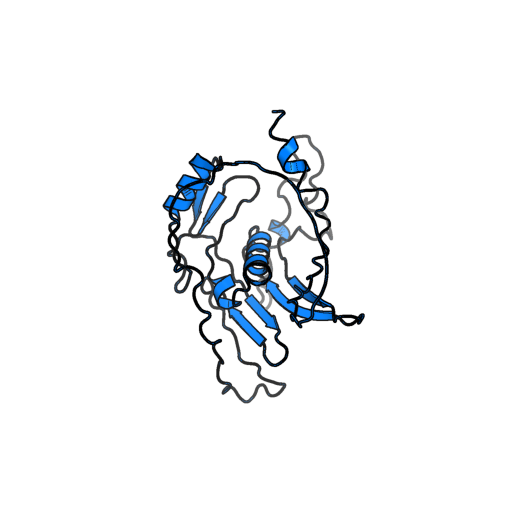. GLY A 1 221 ? -1.393 1.387 38.882 1.00 25.72 221 GLY A O 1
ATOM 1595 N N . SER A 1 222 ? -1.158 3.468 38.041 1.00 31.45 222 SER A N 1
ATOM 1596 C CA . SER A 1 222 ? -1.362 3.184 36.619 1.00 31.45 222 SER A CA 1
ATOM 1597 C C . SER A 1 222 ? -0.252 2.260 36.106 1.00 31.45 222 SER A C 1
ATOM 1599 O O . SER A 1 222 ? 0.908 2.661 36.014 1.00 31.45 222 SER A O 1
ATOM 1601 N N . ALA A 1 223 ? -0.599 1.012 35.794 1.00 26.75 223 ALA A N 1
ATOM 1602 C CA . ALA A 1 223 ? 0.299 0.076 35.133 1.00 26.75 223 ALA A CA 1
ATOM 1603 C C . ALA A 1 223 ? 0.031 0.107 33.624 1.00 26.75 223 ALA A C 1
ATOM 1605 O O . ALA A 1 223 ? -0.972 -0.420 33.140 1.00 26.75 223 ALA A O 1
ATOM 1606 N N . CYS A 1 224 ? 0.953 0.731 32.888 1.00 24.42 224 CYS A N 1
ATOM 1607 C CA . CYS A 1 224 ? 1.101 0.594 31.445 1.00 24.42 224 CYS A CA 1
ATOM 1608 C C . CYS A 1 224 ? 1.138 -0.891 31.063 1.00 24.42 224 CYS A C 1
ATOM 1610 O O . CYS A 1 224 ? 2.088 -1.605 31.392 1.00 24.42 224 CYS A O 1
ATOM 1612 N N . ASN A 1 225 ? 0.106 -1.359 30.363 1.00 28.36 225 ASN A N 1
ATOM 1613 C CA . ASN A 1 225 ? 0.052 -2.726 29.871 1.00 28.36 225 ASN A CA 1
ATOM 1614 C C . ASN A 1 225 ? 0.909 -2.841 28.607 1.00 28.36 225 ASN A C 1
ATOM 1616 O O . ASN A 1 225 ? 0.672 -2.175 27.602 1.00 28.36 225 ASN A O 1
ATOM 1620 N N . SER A 1 226 ? 1.933 -3.680 28.697 1.00 27.14 226 SER A N 1
ATOM 1621 C CA . SER A 1 226 ? 2.900 -3.946 27.640 1.00 27.14 226 SER A CA 1
ATOM 1622 C C . SER A 1 226 ? 2.236 -4.679 26.471 1.00 27.14 226 SER A C 1
ATOM 1624 O O . SER A 1 226 ? 1.736 -5.791 26.633 1.00 27.14 226 SER A O 1
ATOM 1626 N N . ILE A 1 227 ? 2.252 -4.072 25.284 1.00 28.84 227 ILE A N 1
ATOM 1627 C CA . ILE A 1 227 ? 1.971 -4.754 24.019 1.00 28.84 227 ILE A CA 1
ATOM 1628 C C . ILE A 1 227 ? 3.264 -5.463 23.615 1.00 28.84 227 ILE A C 1
ATOM 1630 O O . ILE A 1 227 ? 4.266 -4.824 23.298 1.00 28.84 227 ILE A O 1
ATOM 1634 N N . VAL A 1 228 ? 3.259 -6.794 23.650 1.00 28.02 228 VAL A N 1
ATOM 1635 C CA . VAL A 1 228 ? 4.354 -7.604 23.109 1.00 28.02 228 VAL A CA 1
ATOM 1636 C C . VAL A 1 228 ? 4.237 -7.579 21.588 1.00 28.02 228 VAL A C 1
ATOM 1638 O O . VAL A 1 228 ? 3.595 -8.426 20.974 1.00 28.02 228 VAL A O 1
ATOM 1641 N N . VAL A 1 229 ? 4.855 -6.576 20.966 1.00 31.39 229 VAL A N 1
ATOM 1642 C CA . VAL A 1 229 ? 5.232 -6.661 19.555 1.00 31.39 229 VAL A CA 1
ATOM 1643 C C . VAL A 1 229 ? 6.391 -7.648 19.500 1.00 31.39 229 VAL A C 1
ATOM 1645 O O . VAL A 1 229 ? 7.488 -7.359 19.978 1.00 31.39 229 VAL A O 1
ATOM 1648 N N . GLY A 1 230 ? 6.141 -8.843 18.965 1.00 29.88 230 GLY A N 1
ATOM 1649 C CA . GLY A 1 230 ? 7.174 -9.824 18.643 1.00 29.88 230 GLY A CA 1
ATOM 1650 C C . GLY A 1 230 ? 8.106 -9.265 17.572 1.00 29.88 230 GLY A C 1
ATOM 1651 O O . GLY A 1 230 ? 7.953 -9.548 16.388 1.00 29.88 230 GLY A O 1
ATOM 1652 N N . LEU A 1 231 ? 9.053 -8.434 18.000 1.00 29.78 231 LEU A N 1
ATOM 1653 C CA . LEU A 1 231 ? 10.008 -7.744 17.161 1.00 29.78 231 LEU A CA 1
ATOM 1654 C C . LEU A 1 231 ? 11.378 -8.402 17.343 1.00 29.78 231 LEU A C 1
ATOM 1656 O O . LEU A 1 231 ? 12.077 -8.193 18.334 1.00 29.78 231 LEU A O 1
ATOM 1660 N N . LEU A 1 232 ? 11.804 -9.156 16.333 1.00 30.48 232 LEU A N 1
ATOM 1661 C CA . LEU A 1 232 ? 13.216 -9.450 16.069 1.00 30.48 232 LEU A CA 1
ATOM 1662 C C . LEU A 1 232 ? 13.954 -8.161 15.624 1.00 30.48 232 LEU A C 1
ATOM 1664 O O . LEU A 1 232 ? 14.605 -8.138 14.588 1.00 30.48 232 LEU A O 1
ATOM 1668 N N . LEU A 1 233 ? 13.852 -7.064 16.386 1.00 33.00 233 LEU A N 1
ATOM 1669 C CA . LEU A 1 233 ? 14.642 -5.835 16.188 1.00 33.00 233 LEU A CA 1
ATOM 1670 C C . LEU A 1 233 ? 15.439 -5.464 17.449 1.00 33.00 233 LEU A C 1
ATOM 1672 O O . LEU A 1 233 ? 15.659 -4.297 17.750 1.00 33.00 233 LEU A O 1
ATOM 1676 N N . SER A 1 234 ? 15.963 -6.459 18.162 1.00 32.19 234 SER A N 1
ATOM 1677 C CA . SER A 1 234 ? 17.006 -6.200 19.166 1.00 32.19 234 SER A CA 1
ATOM 1678 C C . SER A 1 234 ? 18.390 -5.951 18.540 1.00 32.19 234 SER A C 1
ATOM 1680 O O . SER A 1 234 ? 19.304 -5.550 19.254 1.00 32.19 234 SER A O 1
ATOM 1682 N N . THR A 1 235 ? 18.587 -6.179 17.235 1.00 33.47 235 THR A N 1
ATOM 1683 C CA . THR A 1 235 ? 19.911 -6.057 16.589 1.00 33.47 235 THR A CA 1
ATOM 1684 C C . THR A 1 235 ? 19.982 -5.034 15.453 1.00 33.47 235 THR A C 1
ATOM 1686 O O . THR A 1 235 ? 21.083 -4.685 15.033 1.00 33.47 235 THR A O 1
ATOM 1689 N N . ALA A 1 236 ? 18.855 -4.488 14.984 1.00 34.34 236 ALA A N 1
ATOM 1690 C CA . ALA A 1 236 ? 18.850 -3.531 13.871 1.00 34.34 236 ALA A CA 1
ATOM 1691 C C . ALA A 1 236 ? 19.180 -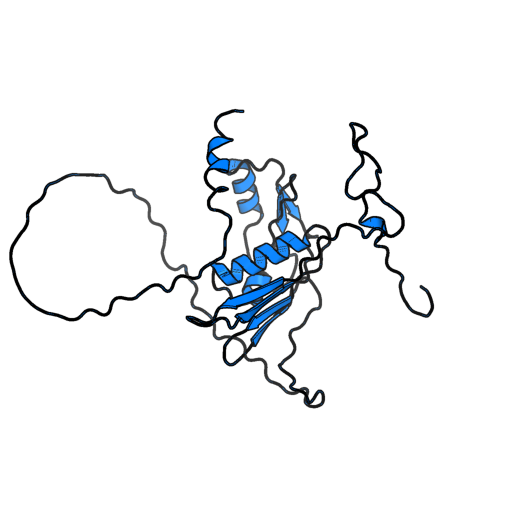2.086 14.304 1.00 34.34 236 ALA A C 1
ATOM 1693 O O . ALA A 1 236 ? 19.818 -1.353 13.552 1.00 34.34 236 ALA A O 1
ATOM 1694 N N . ALA A 1 237 ? 18.831 -1.689 15.534 1.00 31.75 237 ALA A N 1
ATOM 1695 C CA . ALA A 1 237 ? 19.037 -0.316 16.007 1.00 31.75 237 ALA A CA 1
ATOM 1696 C C . ALA A 1 237 ? 20.515 0.032 16.298 1.00 31.75 237 ALA A C 1
ATOM 1698 O O . ALA A 1 237 ? 20.909 1.186 16.154 1.00 31.75 237 ALA A O 1
ATOM 1699 N N . SER A 1 238 ? 21.368 -0.949 16.622 1.00 31.50 238 SER A N 1
ATOM 1700 C CA . SER A 1 238 ? 22.821 -0.718 16.762 1.00 31.50 238 SER A CA 1
ATOM 1701 C C . SER A 1 238 ? 23.602 -0.841 15.451 1.00 31.50 238 SER A C 1
ATOM 1703 O O . SER A 1 238 ? 24.728 -0.356 15.380 1.00 31.50 238 SER A O 1
ATOM 1705 N N . ALA A 1 239 ? 23.033 -1.447 14.405 1.00 32.75 239 ALA A N 1
ATOM 1706 C CA . ALA A 1 239 ? 23.708 -1.571 13.112 1.00 32.75 239 ALA A CA 1
ATOM 1707 C C . ALA A 1 239 ? 23.649 -0.270 12.291 1.00 32.75 239 ALA A C 1
ATOM 1709 O O . ALA A 1 239 ? 24.571 0.014 11.530 1.00 32.75 239 ALA A O 1
ATOM 1710 N N . PHE A 1 240 ? 22.611 0.551 12.486 1.00 31.31 240 PHE A N 1
ATOM 1711 C CA . PHE A 1 240 ? 22.439 1.792 11.725 1.00 31.31 240 PHE A CA 1
ATOM 1712 C C . PHE A 1 240 ? 23.367 2.927 12.197 1.00 31.31 240 PHE A C 1
ATOM 1714 O O . PHE A 1 240 ? 23.818 3.733 11.392 1.00 31.31 240 PHE A O 1
ATOM 1721 N N . LEU A 1 241 ? 23.744 2.948 13.482 1.00 30.36 241 LEU A N 1
ATOM 1722 C CA . LEU A 1 241 ? 24.677 3.945 14.029 1.00 30.36 241 LEU A CA 1
ATOM 1723 C C . LEU A 1 241 ? 26.162 3.608 13.812 1.00 30.36 241 LEU A C 1
ATOM 1725 O O . LEU A 1 241 ? 26.993 4.507 13.895 1.00 30.36 241 LEU A O 1
ATOM 1729 N N . LEU A 1 242 ? 26.515 2.354 13.499 1.00 28.38 242 LEU A N 1
ATOM 1730 C CA . LEU A 1 242 ? 27.915 1.949 13.293 1.00 28.38 242 LEU A CA 1
ATOM 1731 C C . LEU A 1 242 ? 28.361 2.010 11.819 1.00 28.38 242 LEU A C 1
ATOM 1733 O O . LEU A 1 242 ? 29.556 2.077 11.545 1.00 28.38 242 LEU A O 1
ATOM 1737 N N . ALA A 1 243 ? 27.423 2.039 10.866 1.00 31.06 243 ALA A N 1
ATOM 1738 C CA . ALA A 1 243 ? 27.736 2.168 9.439 1.00 31.06 243 ALA A CA 1
ATOM 1739 C C . ALA A 1 243 ? 28.039 3.617 8.999 1.00 31.06 243 ALA A C 1
ATOM 1741 O O . ALA A 1 243 ? 28.633 3.819 7.947 1.00 31.06 243 ALA A O 1
ATOM 1742 N N . CYS A 1 244 ? 27.702 4.624 9.815 1.00 33.06 244 CYS A N 1
ATOM 1743 C CA . CYS A 1 244 ? 27.932 6.040 9.493 1.00 33.06 244 CYS A CA 1
ATOM 1744 C C . CYS A 1 244 ? 29.297 6.590 9.951 1.00 33.06 244 CYS A C 1
ATOM 1746 O O . CYS A 1 244 ? 29.555 7.777 9.787 1.00 33.06 244 CYS A O 1
ATOM 1748 N N . THR A 1 245 ? 30.177 5.768 10.537 1.00 35.31 245 THR A N 1
ATOM 1749 C CA . THR A 1 245 ? 31.524 6.208 10.970 1.00 35.31 245 THR A CA 1
ATOM 1750 C C . THR A 1 245 ? 32.678 5.573 10.191 1.00 35.31 245 THR A C 1
ATOM 1752 O O . THR A 1 245 ? 33.832 5.884 10.472 1.00 35.31 245 THR A O 1
ATOM 1755 N N . LEU A 1 246 ? 32.399 4.718 9.202 1.00 39.78 246 LEU A N 1
ATOM 1756 C CA . LEU A 1 246 ? 33.396 4.227 8.247 1.00 39.78 246 LEU A CA 1
ATOM 1757 C C . LEU A 1 246 ? 32.792 4.129 6.839 1.00 39.78 246 LEU A C 1
ATOM 1759 O O . LEU A 1 246 ? 32.410 3.048 6.394 1.00 39.78 246 LEU A O 1
ATOM 1763 N N . ALA A 1 247 ? 32.747 5.266 6.150 1.00 39.53 247 ALA A N 1
ATOM 1764 C CA . ALA A 1 247 ? 32.791 5.389 4.694 1.00 39.53 247 ALA A CA 1
ATOM 1765 C C . ALA A 1 247 ? 33.361 6.771 4.354 1.00 39.53 247 ALA A C 1
ATOM 1767 O O . ALA A 1 247 ? 32.921 7.747 5.003 1.00 39.53 247 ALA A O 1
#

pLDDT: mean 74.64, std 28.66, range [24.36, 98.38]

Sequence (247 aa):
MVNGFFLNNELTDFSFAAADGDGNPIANRVQGGKRPRSSMSPTIVMKEGVGTTTTTPKLLSGSPGGGNIIAYTAQSLWSVLEFGMDPQAAINVPHYMNNNGGTSLEDPTSAEGLMDYDAEALKMTLETEFGHESVSIANDLTSGLAMILVEDEYWIGGADPRRGGAVGPNIGNDCADNNSTMVTAPPTPSPNAGGMTTSPPTLSSDSESTPPATASDDESGSACNSIVVGLLLSTAASAFLLACTLA

Foldseek 3Di:
DPPPDDDDPQLVLADPDQADPVRHGDPRHDDPPDGGDFPWDWDWDWDDDVVDNDIDTFKTKFKDQGNCGNQLRVQLCCCCPVVVDFSQLSLLEWDWDDPPAAIETEDQVLFPPHDDDDLVVVQCCCVPPVPGPHYYYDSRRQIFMWMWGDDPPAIGIHTHRSDPDDDQGPPDVPPPDRDDDDDDDDDDDDPDPDDDDDDDDDDDDDDDDDDDDDDDDDDDDDDDDDDPPVDPPPPVVVVVVVVVPPD

Radius of gyration: 24.99 Å; chains: 1; bounding box: 65×51×83 Å

Organism: NCBI:txid2856